Protein AF-A0A928WRV9-F1 (afdb_monomer_lite)

Sequence (238 aa):
MLGDSQAVKNTCNASVGSKGFCFYKATNGIKRHLAVDTLGFPFFTLCTPANVSDDAGLIEMLIRNIDYFRAKPVNIPKITILLDNGYHPDKLSEALESVYPNVMNKIRFELAHFITILRQELATRESAIAFTQYTDTMDFLRETVRQLYGAQVACYSGRGGEMWRDGRWTVVSKEKIKKRFKKGKIKILLCTESASEGLNLQTCGVLINYDMPWNPMRVEQRIGRIDRIGQTYSVRRQ

Secondary structure (DSSP, 8-state):
-EEEEEEE--TTS--GGGEEEETTEEEESEEEEEEE-TTS-EEEEEEEETTS-HHHHHHHHHHHTHHHHHTS-TTSPPEEEEE-TT--HHHHHHHHHHHSTTGGGTEEEEE--HHHHHHHHHHHSS-EEEEES-HHHHHHHHHHHHHHHGGGEEEEETTEEEEEETTEEEEE-HHHHHHHHHTTS-SEEEEEGGG-TT--GGG-SEEEESS--SSHHHHHHHHHHHGGGS--------

Foldseek 3Di:
DEKDKAWDAPPDDDDPVLWADDPNDTGFGKMKIFQADPLRHGPWIDIDRNRQASLRRVLVRCLVVVVVLVPDDLPDPAAEYEYEPSYDQVSSVVSNCVRPPPSCSRHHYDHPDVVVVVVVLVVPWLAEEEEDQDPVVLVVVQVVVCVPVPQLEWEFEPQAIWTHDPNDIDHDHNVVVLVCVLVSVRRYYYYHLVGCVPRQPCSGSYYHYPHADPDNVSVVVVVVSNPPVDPPDDDDDD

Radius of gyration: 19.84 Å; chains: 1; bounding box: 46×52×53 Å

pLDDT: mean 74.75, std 18.18, range [23.88, 96.44]

Structure (mmCIF, N/CA/C/O backbone):
data_AF-A0A928WRV9-F1
#
_entry.id   AF-A0A928WRV9-F1
#
loop_
_atom_site.group_PDB
_atom_site.id
_atom_site.type_symbol
_atom_site.label_atom_id
_atom_site.label_alt_id
_atom_site.label_comp_id
_atom_site.label_asym_id
_atom_site.label_entity_id
_atom_site.label_seq_id
_atom_site.pdbx_PDB_ins_code
_atom_site.Cartn_x
_atom_site.Cartn_y
_atom_site.Cartn_z
_atom_site.occupancy
_atom_site.B_iso_or_equiv
_atom_site.auth_seq_id
_atom_site.auth_comp_id
_atom_site.auth_asym_id
_atom_site.auth_atom_id
_atom_site.pdbx_PDB_model_num
ATOM 1 N N . MET A 1 1 ? 2.668 -9.735 -10.272 1.00 52.25 1 MET A N 1
ATOM 2 C CA . MET A 1 1 ? 3.803 -8.877 -9.879 1.00 52.25 1 MET A CA 1
ATOM 3 C C . MET A 1 1 ? 3.237 -7.486 -9.637 1.00 52.25 1 MET A C 1
ATOM 5 O O . MET A 1 1 ? 2.377 -7.114 -10.412 1.00 52.25 1 MET A O 1
ATOM 9 N N . LEU A 1 2 ? 3.611 -6.759 -8.588 1.00 53.94 2 LEU A N 1
ATOM 10 C CA . LEU A 1 2 ? 3.170 -5.386 -8.298 1.00 53.94 2 LEU A CA 1
ATOM 11 C C . LEU A 1 2 ? 4.399 -4.471 -8.315 1.00 53.94 2 LEU A C 1
ATOM 13 O O . LEU A 1 2 ? 5.389 -4.790 -7.665 1.00 53.94 2 LEU A O 1
ATOM 17 N N . GLY A 1 3 ? 4.366 -3.397 -9.099 1.00 54.59 3 GLY A N 1
ATOM 18 C CA . GLY A 1 3 ? 5.402 -2.368 -9.140 1.00 54.59 3 GLY A CA 1
ATOM 19 C C . GLY A 1 3 ? 5.079 -1.241 -8.162 1.00 54.59 3 GLY A C 1
ATOM 20 O O . GLY A 1 3 ? 4.043 -0.603 -8.312 1.00 54.59 3 GLY A O 1
ATOM 21 N N . ASP A 1 4 ? 5.968 -1.004 -7.200 1.00 56.91 4 ASP A N 1
ATOM 22 C CA . ASP A 1 4 ? 5.909 0.079 -6.211 1.00 56.91 4 ASP A CA 1
ATOM 23 C C . ASP A 1 4 ? 7.222 0.881 -6.276 1.00 56.91 4 ASP A C 1
ATOM 25 O O . ASP A 1 4 ? 8.319 0.311 -6.321 1.00 56.91 4 ASP A O 1
ATOM 29 N N . SER A 1 5 ? 7.131 2.209 -6.286 1.00 51.91 5 SER A N 1
ATOM 30 C CA . SER A 1 5 ? 8.279 3.114 -6.238 1.00 51.91 5 SER A CA 1
ATOM 31 C C . SER A 1 5 ? 8.213 3.940 -4.970 1.00 51.91 5 SER A C 1
ATOM 3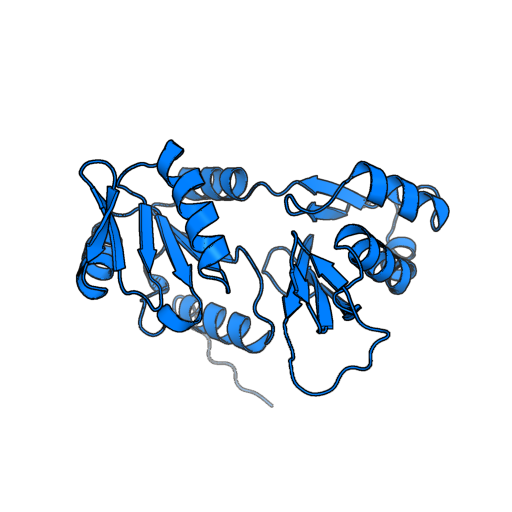3 O O . SER A 1 5 ? 7.270 4.691 -4.726 1.00 51.91 5 SER A O 1
ATOM 35 N N . GLN A 1 6 ? 9.278 3.858 -4.178 1.00 53.00 6 GLN A N 1
ATOM 36 C CA . GLN A 1 6 ? 9.376 4.547 -2.904 1.00 53.00 6 GLN A CA 1
ATOM 37 C C . GLN A 1 6 ? 10.613 5.419 -2.829 1.00 53.00 6 GLN A C 1
ATOM 39 O O . GLN A 1 6 ? 11.746 4.952 -2.955 1.00 53.00 6 GLN A O 1
ATOM 44 N N . ALA A 1 7 ? 10.409 6.702 -2.544 1.00 43.34 7 ALA A N 1
ATOM 45 C CA . ALA A 1 7 ? 11.491 7.642 -2.292 1.00 43.34 7 ALA A CA 1
ATOM 46 C C . ALA A 1 7 ? 11.803 7.740 -0.792 1.00 43.34 7 ALA A C 1
ATOM 48 O O . ALA A 1 7 ? 10.935 8.089 0.009 1.00 43.34 7 ALA A O 1
ATOM 49 N N . VAL A 1 8 ? 13.065 7.522 -0.407 1.00 38.72 8 VAL A N 1
ATOM 50 C CA . VAL A 1 8 ? 13.538 7.769 0.963 1.00 38.72 8 VAL A CA 1
ATOM 51 C C . VAL A 1 8 ? 14.445 8.999 0.977 1.00 38.72 8 VAL A C 1
ATOM 53 O O . VAL A 1 8 ? 15.426 9.099 0.235 1.00 38.72 8 VAL A O 1
ATOM 56 N N . LYS A 1 9 ? 14.128 9.953 1.859 1.00 38.47 9 LYS A N 1
ATOM 57 C CA . LYS A 1 9 ? 14.997 11.097 2.153 1.00 38.47 9 LYS A CA 1
ATOM 58 C C . LYS A 1 9 ? 16.160 10.623 3.022 1.00 38.47 9 LYS A C 1
ATOM 60 O O . LYS A 1 9 ? 15.993 10.462 4.225 1.00 38.47 9 LYS A O 1
ATOM 65 N N . ASN A 1 10 ? 17.335 10.446 2.427 1.00 38.59 10 ASN A N 1
ATOM 66 C CA . ASN A 1 10 ? 18.586 10.382 3.179 1.00 38.59 10 ASN A CA 1
ATOM 67 C C . ASN A 1 10 ? 19.226 11.769 3.125 1.00 38.59 10 ASN A C 1
ATOM 69 O O . ASN A 1 10 ? 19.849 12.136 2.132 1.00 38.59 10 ASN A O 1
ATOM 73 N N . THR A 1 11 ? 19.061 12.560 4.183 1.00 36.88 11 THR A N 1
ATOM 74 C CA . THR A 1 11 ? 19.587 13.932 4.280 1.00 36.88 11 THR A CA 1
ATOM 75 C C . THR A 1 11 ? 21.102 14.018 4.489 1.00 36.88 11 THR A C 1
ATOM 77 O O . THR A 1 11 ? 21.596 15.105 4.761 1.00 36.88 11 THR A O 1
ATOM 80 N N . CYS A 1 12 ? 21.866 12.929 4.350 1.00 39.81 12 CYS A N 1
ATOM 81 C CA . CYS A 1 12 ? 23.212 12.908 4.920 1.00 39.81 12 CYS A CA 1
ATOM 82 C C . CYS A 1 12 ? 24.401 13.022 3.955 1.00 39.81 12 CYS A C 1
ATOM 84 O O . CYS A 1 12 ? 25.443 13.356 4.481 1.00 39.81 12 CYS A O 1
ATOM 86 N N . ASN A 1 13 ? 24.345 12.762 2.631 1.00 42.06 13 ASN A N 1
ATOM 87 C CA . ASN A 1 13 ? 25.610 12.695 1.845 1.00 42.06 13 ASN A CA 1
ATOM 88 C C . ASN A 1 13 ? 25.553 12.866 0.301 1.00 42.06 13 ASN A C 1
ATOM 90 O O . ASN A 1 13 ? 26.507 12.494 -0.377 1.00 42.06 13 ASN A O 1
ATOM 94 N N . ALA A 1 14 ? 24.487 13.398 -0.309 1.00 40.06 14 ALA A N 1
ATOM 95 C CA . ALA A 1 14 ? 24.382 13.429 -1.781 1.00 40.06 14 ALA A CA 1
ATOM 96 C C . ALA A 1 14 ? 24.693 14.810 -2.402 1.00 40.06 14 ALA A C 1
ATOM 98 O O . ALA A 1 14 ? 24.209 15.839 -1.927 1.00 40.06 14 ALA A O 1
ATOM 99 N N . SER A 1 15 ? 25.505 14.820 -3.467 1.00 42.19 15 SER A N 1
ATOM 100 C CA . SER A 1 15 ? 25.965 16.012 -4.194 1.00 42.19 15 SER A CA 1
ATOM 101 C C . SER A 1 15 ? 24.852 16.682 -5.020 1.00 42.19 15 SER A C 1
ATOM 103 O O . SER A 1 15 ? 23.819 16.088 -5.320 1.00 42.19 15 SER A O 1
ATOM 105 N N . VAL A 1 16 ? 25.065 17.943 -5.420 1.00 45.88 16 VAL A N 1
ATOM 106 C CA . VAL A 1 16 ? 24.085 18.826 -6.100 1.00 45.88 16 VAL A CA 1
ATOM 107 C C . VAL A 1 16 ? 23.441 18.207 -7.360 1.00 45.88 16 VAL A C 1
ATOM 109 O O . VAL A 1 16 ? 22.340 18.609 -7.733 1.00 45.88 16 VAL A O 1
ATOM 112 N N . GLY A 1 17 ? 24.070 17.196 -7.972 1.00 46.66 17 GLY A N 1
ATOM 113 C CA . GLY A 1 17 ? 23.558 16.468 -9.140 1.00 46.66 17 GLY A CA 1
ATOM 114 C C . GLY A 1 17 ? 22.407 15.484 -8.873 1.00 46.66 17 GLY A C 1
ATOM 115 O O . GLY A 1 17 ? 21.792 15.020 -9.826 1.00 46.66 17 GLY A O 1
ATOM 116 N N . SER A 1 18 ? 22.067 15.172 -7.615 1.00 46.53 18 SER A N 1
ATOM 117 C CA . SER A 1 18 ? 20.996 14.218 -7.257 1.00 46.53 18 SER A CA 1
ATOM 118 C C . SER A 1 18 ? 19.671 14.885 -6.848 1.00 46.53 18 SER A C 1
ATOM 120 O O . SER A 1 18 ? 18.889 14.303 -6.090 1.00 46.53 18 SER A O 1
ATOM 122 N N . LYS A 1 19 ? 19.432 16.134 -7.268 1.00 41.03 19 LYS A N 1
ATOM 123 C CA . LYS A 1 19 ? 18.228 16.899 -6.902 1.00 41.03 19 LYS A CA 1
ATOM 124 C C . LYS A 1 19 ? 17.012 16.435 -7.689 1.00 41.03 19 LYS A C 1
ATOM 126 O O . LYS A 1 19 ? 17.003 16.533 -8.915 1.00 41.03 19 LYS A O 1
ATOM 131 N N . GLY A 1 20 ? 15.985 15.980 -6.971 1.00 45.66 20 GLY A N 1
ATOM 132 C CA . GLY A 1 20 ? 14.706 15.557 -7.531 1.00 45.66 20 GLY A CA 1
ATOM 133 C C . GLY A 1 20 ? 13.511 16.345 -7.064 1.00 45.66 20 GLY A C 1
ATOM 134 O O . GLY A 1 20 ? 13.458 16.765 -5.910 1.00 45.66 20 GLY A O 1
ATOM 135 N N . PHE A 1 21 ? 12.554 16.522 -7.972 1.00 39.00 21 PHE A N 1
ATOM 136 C CA . PHE A 1 21 ? 11.283 17.176 -7.706 1.00 39.00 21 PHE A CA 1
ATOM 137 C C . PHE A 1 21 ? 10.186 16.116 -7.649 1.00 39.00 21 PHE A C 1
ATOM 139 O O . PHE A 1 21 ? 9.832 15.526 -8.664 1.00 39.00 21 PHE A O 1
ATOM 146 N N . CYS A 1 22 ? 9.644 15.884 -6.456 1.00 38.28 22 CYS A N 1
ATOM 147 C CA . CYS A 1 22 ? 8.414 15.125 -6.273 1.00 38.28 22 CYS A CA 1
ATOM 148 C C . CYS A 1 22 ? 7.407 16.056 -5.587 1.00 38.28 22 CYS A C 1
ATOM 150 O O . CYS A 1 22 ? 7.700 16.570 -4.506 1.00 38.28 22 CYS A O 1
ATOM 152 N N . PHE A 1 23 ? 6.280 16.341 -6.253 1.00 35.12 23 PHE A N 1
ATOM 153 C CA . PHE A 1 23 ? 5.169 17.164 -5.746 1.00 35.12 23 PHE A CA 1
ATOM 154 C C . PHE A 1 23 ? 5.605 18.422 -4.960 1.00 35.12 23 PHE A C 1
ATOM 156 O O . PHE A 1 23 ? 5.506 18.493 -3.734 1.00 35.12 23 PHE A O 1
ATOM 163 N N . TYR A 1 24 ? 6.091 19.436 -5.684 1.00 31.53 24 TYR A N 1
ATOM 164 C CA . TYR A 1 24 ? 6.413 20.782 -5.172 1.00 31.53 24 TYR A CA 1
ATOM 165 C C . TYR A 1 24 ? 7.469 20.872 -4.052 1.00 31.53 24 TYR A C 1
ATOM 167 O O . TYR A 1 24 ? 7.658 21.944 -3.475 1.00 31.53 24 TYR A O 1
ATOM 175 N N . LYS A 1 25 ? 8.211 19.798 -3.749 1.00 32.22 25 LYS A N 1
ATOM 176 C CA . LYS A 1 25 ? 9.312 19.830 -2.773 1.00 32.22 25 LYS A CA 1
ATOM 177 C C . LYS A 1 25 ? 10.586 19.243 -3.379 1.00 32.22 25 LYS A C 1
ATOM 179 O O . LYS A 1 25 ? 10.588 18.123 -3.879 1.00 32.22 25 LYS A O 1
ATOM 184 N N . ALA A 1 26 ? 11.681 20.001 -3.311 1.00 40.06 26 ALA A N 1
ATOM 185 C CA . ALA A 1 26 ? 13.011 19.496 -3.635 1.00 40.06 26 ALA A CA 1
ATOM 186 C C . ALA A 1 26 ? 13.401 18.431 -2.599 1.00 40.06 26 ALA A C 1
ATOM 188 O O . ALA A 1 26 ? 13.469 18.713 -1.400 1.00 40.06 26 ALA A O 1
ATOM 189 N N . THR A 1 27 ? 13.629 17.198 -3.042 1.00 43.69 27 THR A N 1
ATOM 190 C CA . THR A 1 27 ? 14.032 16.092 -2.169 1.00 43.69 27 THR A CA 1
ATOM 191 C C . THR A 1 27 ? 15.390 15.552 -2.599 1.00 43.69 27 THR A C 1
ATOM 193 O O . THR A 1 27 ? 15.538 15.056 -3.714 1.00 43.69 27 THR A O 1
ATOM 196 N N . ASN A 1 28 ? 16.374 15.636 -1.700 1.00 53.41 28 ASN A N 1
ATOM 197 C CA . ASN A 1 28 ? 17.647 14.924 -1.809 1.00 53.41 28 ASN A CA 1
ATOM 198 C C . ASN A 1 28 ? 17.440 13.489 -1.295 1.00 53.41 28 ASN A C 1
ATOM 200 O O . ASN A 1 28 ? 16.903 13.312 -0.196 1.00 53.41 28 ASN A O 1
ATOM 204 N N . GLY A 1 29 ? 17.836 12.467 -2.058 1.00 66.00 29 GLY A N 1
ATOM 205 C CA . GLY A 1 29 ? 17.709 11.080 -1.602 1.00 66.00 29 GLY A CA 1
ATOM 206 C C . GLY A 1 29 ? 17.859 10.017 -2.688 1.00 66.00 29 GLY A C 1
ATOM 207 O O . GLY A 1 29 ? 18.104 10.322 -3.857 1.00 66.00 29 GLY A O 1
ATOM 208 N N . ILE A 1 30 ? 17.688 8.763 -2.268 1.00 67.81 30 ILE A N 1
ATOM 209 C CA . ILE A 1 30 ? 17.634 7.577 -3.127 1.00 67.81 30 ILE A CA 1
ATOM 210 C C . ILE A 1 30 ? 16.177 7.114 -3.162 1.00 67.81 30 ILE A C 1
ATOM 212 O O . ILE A 1 30 ? 15.492 7.069 -2.138 1.00 67.81 30 ILE A O 1
ATOM 216 N N . LYS A 1 31 ? 15.700 6.779 -4.352 1.00 74.81 31 LYS A N 1
ATOM 217 C CA . LYS A 1 31 ? 14.405 6.161 -4.599 1.00 74.81 31 LYS A CA 1
ATOM 218 C C . LYS A 1 31 ? 14.632 4.703 -4.965 1.00 74.81 31 LYS A C 1
ATOM 220 O O . LYS A 1 31 ? 15.548 4.393 -5.718 1.00 74.81 31 LYS A O 1
ATOM 225 N N . ARG A 1 32 ? 13.830 3.805 -4.409 1.00 78.38 32 ARG A N 1
ATOM 226 C CA . ARG A 1 32 ? 13.849 2.383 -4.733 1.00 78.38 32 ARG A CA 1
ATOM 227 C C . ARG A 1 32 ? 12.558 2.013 -5.420 1.00 78.38 32 ARG A C 1
ATOM 229 O O . ARG A 1 32 ? 11.482 2.203 -4.867 1.00 78.38 32 ARG A O 1
ATOM 236 N N . HIS A 1 33 ? 12.719 1.416 -6.581 1.00 81.00 33 HIS A N 1
ATOM 237 C CA . HIS A 1 33 ? 11.684 0.767 -7.355 1.00 81.00 33 HIS A CA 1
ATOM 238 C C . HIS A 1 33 ? 11.729 -0.711 -7.003 1.00 81.00 33 HIS A C 1
ATOM 240 O O . HIS A 1 33 ? 12.798 -1.328 -7.010 1.00 81.00 33 HIS A O 1
ATOM 246 N N . LEU A 1 34 ? 10.584 -1.261 -6.644 1.00 76.94 34 LEU A N 1
ATOM 247 C CA . LEU A 1 34 ? 10.392 -2.661 -6.325 1.00 76.94 34 LEU A CA 1
ATOM 248 C C . LEU A 1 34 ? 9.336 -3.224 -7.256 1.00 76.94 34 LEU A C 1
ATOM 250 O O . LEU A 1 34 ? 8.237 -2.692 -7.346 1.00 76.94 34 LEU A O 1
ATOM 254 N N . ALA A 1 35 ? 9.640 -4.346 -7.892 1.00 78.56 35 ALA A N 1
ATOM 255 C CA . ALA A 1 35 ? 8.607 -5.228 -8.401 1.00 78.56 35 ALA A CA 1
ATOM 256 C C . ALA A 1 35 ? 8.489 -6.384 -7.415 1.00 78.56 35 ALA A C 1
ATOM 258 O O . ALA A 1 35 ? 9.476 -7.078 -7.200 1.00 78.56 35 ALA A O 1
ATOM 259 N N . VAL A 1 36 ? 7.329 -6.589 -6.806 1.00 69.19 36 VAL A N 1
ATOM 260 C CA . VAL A 1 36 ? 7.073 -7.691 -5.870 1.00 69.19 36 VAL A CA 1
ATOM 261 C C . VAL A 1 36 ? 6.163 -8.738 -6.498 1.00 69.19 36 VAL A C 1
ATOM 263 O O . VAL A 1 36 ? 5.437 -8.452 -7.449 1.00 69.19 36 VAL A O 1
ATOM 266 N N . ASP A 1 37 ? 6.191 -9.972 -6.017 1.00 67.06 37 ASP A N 1
ATOM 267 C CA . ASP A 1 37 ? 5.216 -10.990 -6.405 1.00 67.06 37 ASP A CA 1
ATOM 268 C C . ASP A 1 37 ? 3.866 -10.804 -5.679 1.00 67.06 37 ASP A C 1
ATOM 270 O O . ASP A 1 37 ? 3.635 -9.817 -4.982 1.00 67.06 37 ASP A O 1
ATOM 274 N N . THR A 1 38 ? 2.929 -11.735 -5.875 1.00 57.44 38 THR A N 1
ATOM 275 C CA . THR A 1 38 ? 1.600 -11.685 -5.236 1.00 57.44 38 THR A CA 1
ATOM 276 C C . THR A 1 38 ? 1.632 -11.880 -3.720 1.00 57.44 38 THR A C 1
ATOM 278 O O . THR A 1 38 ? 0.646 -11.576 -3.058 1.00 57.44 38 THR A O 1
ATOM 281 N N . LEU A 1 39 ? 2.729 -12.400 -3.172 1.00 56.31 39 LEU A N 1
ATOM 282 C CA . LEU A 1 39 ? 2.933 -12.585 -1.736 1.00 56.31 39 LEU A CA 1
ATOM 283 C C . LEU A 1 39 ? 3.718 -11.413 -1.121 1.00 56.31 39 LEU A C 1
ATOM 285 O O . LEU A 1 39 ? 3.901 -11.360 0.093 1.00 56.31 39 LEU A O 1
ATOM 289 N N . GLY A 1 40 ? 4.147 -10.450 -1.943 1.00 58.66 40 GLY A N 1
ATOM 290 C CA . GLY A 1 40 ? 4.937 -9.302 -1.520 1.00 58.66 40 GLY A CA 1
ATOM 291 C C . GLY A 1 40 ? 6.440 -9.575 -1.469 1.00 58.66 40 GLY A C 1
ATOM 292 O O . GLY A 1 40 ? 7.180 -8.726 -0.976 1.00 58.66 40 GLY A O 1
ATOM 293 N N . PHE A 1 41 ? 6.935 -10.703 -1.982 1.00 61.16 41 PHE A N 1
ATOM 294 C CA . PHE A 1 41 ? 8.379 -10.921 -2.062 1.00 61.16 41 PHE A CA 1
ATOM 295 C C . PHE A 1 41 ? 8.983 -10.086 -3.196 1.00 61.16 41 PHE A C 1
ATOM 297 O O . PHE A 1 41 ? 8.443 -10.088 -4.306 1.00 61.16 41 PHE A O 1
ATOM 304 N N . PRO A 1 42 ? 10.108 -9.384 -2.962 1.00 68.50 42 PRO A N 1
ATOM 305 C CA . PRO A 1 42 ? 10.821 -8.678 -4.018 1.00 68.50 42 PRO A CA 1
ATOM 306 C C . PRO A 1 42 ? 11.220 -9.622 -5.154 1.00 68.50 42 PRO A C 1
ATOM 308 O O . PRO A 1 42 ? 11.928 -10.604 -4.952 1.00 68.50 42 PRO A O 1
ATOM 311 N N . PHE A 1 43 ? 10.774 -9.284 -6.356 1.00 74.38 43 PHE A N 1
ATOM 312 C CA . PHE A 1 43 ? 11.090 -9.961 -7.604 1.00 74.38 43 PHE A CA 1
ATOM 313 C C . PHE A 1 43 ? 12.180 -9.214 -8.381 1.00 74.38 43 PHE A C 1
ATOM 315 O O . PHE A 1 43 ? 13.182 -9.809 -8.763 1.00 74.38 43 PHE A O 1
ATOM 322 N N . PHE A 1 44 ? 12.024 -7.896 -8.551 1.00 82.38 44 PHE A N 1
ATOM 323 C CA . PHE A 1 44 ? 13.060 -6.999 -9.074 1.00 82.38 44 PHE A CA 1
ATOM 324 C C . PHE A 1 44 ? 13.241 -5.795 -8.156 1.00 82.38 44 PHE A C 1
ATOM 326 O O . PHE A 1 44 ? 12.326 -5.388 -7.438 1.00 82.38 44 PHE A O 1
ATOM 333 N N . THR A 1 45 ? 14.437 -5.217 -8.161 1.00 84.25 45 THR A N 1
ATOM 334 C CA . THR A 1 45 ? 14.739 -4.012 -7.389 1.00 84.25 45 THR A CA 1
ATOM 335 C C . THR A 1 45 ? 15.690 -3.120 -8.168 1.00 84.25 45 THR A C 1
ATOM 337 O O . THR A 1 45 ? 16.669 -3.600 -8.739 1.00 84.25 45 THR A O 1
ATOM 340 N N . LEU A 1 46 ? 15.431 -1.816 -8.154 1.00 83.75 46 LEU A N 1
ATOM 341 C CA . LEU A 1 46 ? 16.336 -0.803 -8.682 1.00 83.75 46 LEU A CA 1
ATOM 342 C C . LEU A 1 46 ? 16.379 0.397 -7.740 1.00 83.75 46 LEU A C 1
ATOM 344 O O . LEU A 1 46 ? 15.341 0.908 -7.336 1.00 83.75 46 LEU A O 1
ATOM 348 N N . CYS A 1 47 ? 17.577 0.885 -7.433 1.00 83.50 47 CYS A N 1
ATOM 349 C CA . CYS A 1 47 ? 17.758 2.152 -6.734 1.00 83.50 47 CYS A CA 1
ATOM 350 C C . CYS A 1 47 ? 18.165 3.237 -7.734 1.00 83.50 47 CYS A C 1
ATOM 352 O O . CYS A 1 47 ? 19.156 3.082 -8.443 1.00 83.50 47 CYS A O 1
ATOM 354 N N . THR A 1 48 ? 17.431 4.343 -7.755 1.00 82.38 48 THR A N 1
ATOM 355 C CA . THR A 1 48 ? 17.706 5.531 -8.568 1.00 82.38 48 THR A CA 1
ATOM 356 C C . THR A 1 48 ? 17.863 6.754 -7.666 1.00 82.38 48 THR A C 1
ATOM 358 O O . THR A 1 48 ? 17.443 6.738 -6.506 1.00 82.38 48 THR A O 1
ATOM 361 N N . PRO A 1 49 ? 18.422 7.868 -8.155 1.00 81.56 49 PRO A N 1
ATOM 362 C CA . PRO A 1 49 ? 18.292 9.131 -7.444 1.00 81.56 49 PRO A CA 1
ATOM 363 C C . PRO A 1 49 ? 16.811 9.546 -7.341 1.00 81.56 49 PRO A C 1
ATOM 365 O O . PRO A 1 49 ? 15.981 9.168 -8.173 1.00 81.56 49 PRO A O 1
ATOM 368 N N . ALA A 1 50 ? 16.466 10.340 -6.323 1.00 70.75 50 ALA A N 1
ATOM 369 C CA . ALA A 1 50 ? 15.084 10.762 -6.058 1.00 70.75 50 ALA A CA 1
ATOM 370 C C . ALA A 1 50 ? 14.446 11.619 -7.173 1.00 70.75 50 ALA A C 1
ATOM 372 O O . ALA A 1 50 ? 13.239 11.853 -7.143 1.00 70.75 50 ALA A O 1
ATOM 373 N N . ASN A 1 51 ? 15.239 12.096 -8.137 1.00 75.50 51 ASN A N 1
ATOM 374 C CA . ASN A 1 51 ? 14.792 12.906 -9.273 1.00 75.50 51 ASN A CA 1
ATOM 375 C C . ASN A 1 51 ? 14.232 12.117 -10.444 1.00 75.50 51 ASN A C 1
ATOM 377 O O . ASN A 1 51 ? 13.550 12.692 -11.287 1.00 75.50 51 ASN A O 1
ATOM 381 N N . VAL A 1 52 ? 14.501 10.818 -10.475 1.00 82.62 52 VAL A N 1
ATOM 382 C CA . VAL A 1 52 ? 13.943 9.921 -11.472 1.00 82.62 52 VAL A CA 1
ATOM 383 C C . VAL A 1 52 ? 12.461 9.731 -11.152 1.00 82.62 52 VAL A C 1
ATOM 385 O O . VAL A 1 52 ? 12.092 9.460 -10.003 1.00 82.62 52 VAL A O 1
ATOM 388 N N . SER A 1 53 ? 11.598 9.926 -12.151 1.00 82.69 53 SER A N 1
ATOM 389 C CA . SER A 1 53 ? 10.161 9.682 -12.006 1.00 82.69 53 SER A CA 1
ATOM 390 C C . SER A 1 53 ? 9.888 8.199 -11.752 1.00 82.69 53 SER A C 1
ATOM 392 O O . SER A 1 53 ? 10.738 7.345 -12.007 1.00 82.69 53 SER A O 1
ATOM 394 N N . ASP A 1 54 ? 8.705 7.884 -11.229 1.00 82.31 54 ASP A N 1
ATOM 395 C CA . ASP A 1 54 ? 8.335 6.490 -10.970 1.00 82.31 54 ASP A CA 1
ATOM 396 C C . ASP A 1 54 ? 8.284 5.697 -12.283 1.00 82.31 54 ASP A C 1
ATOM 398 O O . ASP A 1 54 ? 8.917 4.647 -12.375 1.00 82.31 54 ASP A O 1
ATOM 402 N N . ASP A 1 55 ? 7.682 6.265 -13.338 1.00 86.00 55 ASP A N 1
ATOM 403 C CA . ASP A 1 55 ? 7.704 5.683 -14.688 1.00 86.00 55 ASP A CA 1
ATOM 404 C C . ASP A 1 55 ? 9.130 5.390 -15.172 1.00 86.00 55 ASP A C 1
ATOM 406 O O . ASP A 1 55 ? 9.426 4.267 -15.575 1.00 86.00 55 ASP A O 1
ATOM 410 N N . ALA A 1 56 ? 10.033 6.377 -15.111 1.00 88.38 56 ALA A N 1
ATOM 411 C CA . ALA A 1 56 ? 11.392 6.228 -15.629 1.00 88.38 56 ALA A CA 1
ATOM 412 C C . ALA A 1 56 ? 12.177 5.145 -14.877 1.00 88.38 56 ALA A C 1
ATOM 414 O O . ALA A 1 56 ? 12.883 4.351 -15.497 1.00 88.38 56 ALA A O 1
ATOM 415 N N . GLY A 1 57 ? 12.024 5.072 -13.554 1.00 88.06 57 GLY A N 1
ATOM 416 C CA . GLY A 1 57 ? 12.697 4.049 -12.764 1.00 88.06 57 GLY A CA 1
ATOM 417 C C . GLY A 1 57 ? 12.114 2.649 -12.954 1.00 88.06 57 GLY A C 1
ATOM 418 O O . GLY A 1 57 ? 12.874 1.683 -13.018 1.00 88.06 57 GLY A O 1
ATOM 419 N N . LEU A 1 58 ? 10.795 2.510 -13.125 1.00 86.69 58 LEU A N 1
ATOM 420 C CA . LEU A 1 58 ? 10.187 1.221 -13.467 1.00 86.69 58 LEU A CA 1
ATOM 421 C C . LEU A 1 58 ? 10.611 0.751 -14.864 1.00 86.69 58 LEU A C 1
ATOM 423 O O . LEU A 1 58 ? 10.966 -0.418 -15.020 1.00 86.69 58 LEU A O 1
ATOM 427 N N . ILE A 1 59 ? 10.636 1.648 -15.855 1.00 90.44 59 ILE A N 1
ATOM 428 C CA . ILE A 1 59 ? 11.141 1.357 -17.206 1.00 90.44 59 ILE A CA 1
ATOM 429 C C . ILE A 1 59 ? 12.579 0.848 -17.123 1.00 90.44 59 ILE A C 1
ATOM 431 O O . ILE A 1 59 ? 12.882 -0.232 -17.627 1.00 90.44 59 ILE A O 1
ATOM 435 N N . GLU A 1 60 ? 13.456 1.580 -16.436 1.00 91.69 60 GLU A N 1
ATOM 436 C CA . GLU A 1 60 ? 14.856 1.194 -16.283 1.00 91.69 60 GLU A CA 1
ATOM 437 C C . GLU A 1 60 ? 15.003 -0.166 -15.584 1.00 91.69 60 GLU A C 1
ATOM 439 O O . GLU A 1 60 ? 15.786 -1.012 -16.023 1.00 91.69 60 GLU A O 1
ATOM 444 N N . MET A 1 61 ? 14.225 -0.417 -14.527 1.00 90.94 61 MET A N 1
ATOM 445 C CA . MET A 1 61 ? 14.243 -1.689 -13.804 1.00 90.94 61 MET A CA 1
ATOM 446 C C . MET A 1 61 ? 13.834 -2.857 -14.705 1.00 90.94 61 MET A C 1
ATOM 448 O O . MET A 1 61 ? 14.491 -3.899 -14.693 1.00 90.94 61 MET A O 1
ATOM 452 N N . LEU A 1 62 ? 12.769 -2.696 -15.493 1.00 89.00 62 LEU A N 1
ATOM 453 C CA . LEU A 1 62 ? 12.279 -3.736 -16.396 1.00 89.00 62 LEU A CA 1
ATOM 454 C C . LEU A 1 62 ? 13.236 -3.969 -17.571 1.00 89.00 62 LEU A C 1
ATOM 456 O O . LEU A 1 62 ? 13.483 -5.122 -17.917 1.00 89.00 62 LEU A O 1
ATOM 460 N N . ILE A 1 63 ? 13.842 -2.913 -18.125 1.00 90.38 63 ILE A N 1
ATOM 461 C CA . ILE A 1 63 ? 14.863 -3.020 -19.182 1.00 90.38 63 ILE A CA 1
ATOM 462 C C . ILE A 1 63 ? 16.102 -3.764 -18.675 1.00 90.38 63 ILE A C 1
ATOM 464 O O . ILE A 1 63 ? 16.588 -4.674 -19.344 1.00 90.38 63 ILE A O 1
ATOM 468 N N . ARG A 1 64 ? 16.599 -3.441 -17.474 1.00 92.00 64 ARG A N 1
ATOM 469 C CA . ARG A 1 64 ? 17.751 -4.139 -16.868 1.00 92.00 64 ARG A CA 1
ATOM 470 C C . ARG A 1 64 ? 17.497 -5.632 -16.653 1.00 92.00 64 ARG A C 1
ATOM 472 O O . ARG A 1 64 ? 18.446 -6.404 -16.602 1.00 92.00 64 ARG A O 1
ATOM 479 N N . ASN A 1 65 ? 16.232 -6.033 -16.538 1.00 88.62 65 ASN A N 1
ATOM 480 C CA . ASN A 1 65 ? 15.814 -7.421 -16.355 1.00 88.62 65 ASN A CA 1
ATOM 481 C C . ASN A 1 65 ? 15.110 -7.987 -17.601 1.00 88.62 65 ASN A C 1
ATOM 483 O O . ASN A 1 65 ? 14.379 -8.973 -17.501 1.00 88.62 65 ASN A O 1
ATOM 487 N N . ILE A 1 66 ? 15.312 -7.394 -18.785 1.00 87.94 66 ILE A N 1
ATOM 488 C CA . ILE A 1 66 ? 14.536 -7.747 -19.983 1.00 87.94 66 ILE A CA 1
ATOM 489 C C . ILE A 1 66 ? 14.730 -9.207 -20.411 1.00 87.94 66 ILE A C 1
ATOM 491 O O . ILE A 1 66 ? 13.800 -9.845 -20.912 1.00 87.94 66 ILE A O 1
ATOM 495 N N . ASP A 1 67 ? 15.913 -9.768 -20.155 1.00 86.19 67 ASP A N 1
ATOM 496 C CA . ASP A 1 67 ? 16.246 -11.148 -20.504 1.00 86.19 67 ASP A CA 1
ATOM 497 C C . ASP A 1 67 ? 15.387 -12.166 -19.745 1.00 86.19 67 ASP A C 1
ATOM 499 O O . ASP A 1 67 ? 15.054 -13.215 -20.300 1.00 86.19 67 ASP A O 1
ATOM 503 N N . TYR A 1 68 ? 14.913 -11.824 -18.538 1.00 85.38 68 TYR A N 1
ATOM 504 C CA . TYR A 1 68 ? 13.921 -12.632 -17.826 1.00 85.38 68 TYR A CA 1
ATOM 505 C C . TYR A 1 68 ? 12.654 -12.817 -18.667 1.00 85.38 68 TYR A C 1
ATOM 507 O O . TYR A 1 68 ? 12.137 -13.929 -18.774 1.00 85.38 68 TYR A O 1
ATOM 515 N N . PHE A 1 69 ? 12.158 -11.743 -19.288 1.00 83.56 69 PHE A N 1
ATOM 516 C CA . PHE A 1 69 ? 10.959 -11.794 -20.123 1.00 83.56 69 PHE A CA 1
ATOM 517 C C . PHE A 1 69 ? 11.234 -12.486 -21.459 1.00 83.56 69 PHE A C 1
ATOM 519 O O . PHE A 1 69 ? 10.399 -13.262 -21.925 1.00 83.56 69 PHE A O 1
ATOM 526 N N . ARG A 1 70 ? 12.411 -12.271 -22.060 1.00 84.31 70 ARG A N 1
ATOM 527 C CA . ARG A 1 70 ? 12.812 -12.943 -23.309 1.00 84.31 70 ARG A CA 1
ATOM 528 C C . ARG A 1 70 ? 12.891 -14.459 -23.152 1.00 84.31 70 ARG A C 1
ATOM 530 O O . ARG A 1 70 ? 12.410 -15.177 -24.023 1.00 84.31 70 ARG A O 1
ATOM 537 N N . ALA A 1 71 ? 13.427 -14.938 -22.030 1.00 84.31 71 ALA A N 1
ATOM 538 C CA . ALA A 1 71 ? 13.588 -16.363 -21.749 1.00 84.31 71 ALA A CA 1
ATOM 539 C C . ALA A 1 71 ? 12.259 -17.109 -21.513 1.00 84.31 71 ALA A C 1
ATOM 541 O O . ALA A 1 71 ? 12.234 -18.340 -21.506 1.00 84.31 71 ALA A O 1
ATOM 542 N N . LYS A 1 72 ? 11.138 -16.402 -21.307 1.00 76.50 72 LYS A N 1
ATOM 543 C CA . LYS A 1 72 ? 9.838 -17.049 -21.091 1.00 76.50 72 LYS A CA 1
ATOM 544 C C . LYS A 1 72 ? 9.270 -17.617 -22.398 1.00 76.50 72 LYS A C 1
ATOM 546 O O . LYS A 1 72 ? 9.283 -16.912 -23.409 1.00 76.50 72 LYS A O 1
ATOM 551 N N . PRO A 1 73 ? 8.674 -18.824 -22.393 1.00 75.75 73 PRO A N 1
ATOM 552 C CA . PRO A 1 73 ? 7.937 -19.348 -23.544 1.00 75.75 73 PRO A CA 1
ATOM 553 C C . PRO A 1 73 ? 6.789 -18.415 -23.956 1.00 75.75 73 PRO A C 1
ATOM 555 O O . PRO A 1 73 ? 6.293 -17.637 -23.148 1.00 75.75 73 PRO A O 1
ATOM 558 N N . VAL A 1 74 ? 6.353 -18.468 -25.215 1.00 65.38 74 VAL A N 1
ATOM 559 C CA . VAL A 1 74 ? 5.247 -17.618 -25.709 1.00 65.38 74 VAL A CA 1
ATOM 560 C C . VAL A 1 74 ? 3.870 -18.144 -25.262 1.00 65.38 74 VAL A C 1
ATOM 562 O O . VAL A 1 74 ? 2.944 -17.361 -25.106 1.00 65.38 74 VAL A O 1
ATOM 565 N N . ASN A 1 75 ? 3.754 -19.442 -24.956 1.00 68.88 75 ASN A N 1
ATOM 566 C CA . ASN A 1 75 ? 2.488 -20.112 -24.616 1.00 68.88 75 ASN A CA 1
ATOM 567 C C . ASN A 1 75 ? 2.140 -20.120 -23.113 1.00 68.88 75 ASN A C 1
ATOM 569 O O . ASN A 1 75 ? 1.414 -21.001 -22.657 1.00 68.88 75 ASN A O 1
ATOM 573 N N . ILE A 1 76 ? 2.657 -19.177 -22.324 1.00 68.56 76 ILE A N 1
ATOM 574 C CA . ILE A 1 76 ? 2.242 -19.010 -20.922 1.00 68.56 76 ILE A CA 1
ATOM 575 C C . ILE A 1 76 ? 1.308 -17.803 -20.775 1.00 68.56 76 ILE A C 1
ATOM 577 O O . ILE A 1 76 ? 1.405 -16.860 -21.564 1.00 68.56 76 ILE A O 1
ATOM 581 N N . PRO A 1 77 ? 0.425 -17.788 -19.759 1.00 69.56 77 PRO A N 1
ATOM 582 C CA . PRO A 1 77 ? -0.344 -16.599 -19.419 1.00 69.56 77 PRO A CA 1
ATOM 583 C C . PRO A 1 77 ? 0.562 -15.376 -19.244 1.00 69.56 77 PRO A C 1
ATOM 585 O O . PRO A 1 77 ? 1.643 -15.477 -18.656 1.00 69.56 77 PRO A O 1
ATOM 588 N N . LYS A 1 78 ? 0.109 -14.219 -19.745 1.00 74.44 78 LYS A N 1
ATOM 589 C CA . LYS A 1 78 ? 0.838 -12.953 -19.599 1.00 74.44 78 LYS A CA 1
ATOM 590 C C . LYS A 1 78 ? 1.128 -12.677 -18.126 1.00 74.44 78 LYS A C 1
ATOM 592 O O . LYS A 1 78 ? 0.261 -12.852 -17.269 1.00 74.44 78 LYS A O 1
ATOM 597 N N . ILE A 1 79 ? 2.323 -12.179 -17.841 1.00 74.94 79 ILE A N 1
ATOM 598 C CA . ILE A 1 79 ? 2.681 -11.704 -16.508 1.00 74.94 79 ILE A CA 1
ATOM 599 C C . ILE A 1 79 ? 1.963 -10.375 -16.281 1.00 74.94 79 ILE A C 1
ATOM 601 O O . ILE A 1 79 ? 2.274 -9.372 -16.923 1.00 74.94 79 ILE A O 1
ATOM 605 N N . THR A 1 80 ? 1.002 -10.363 -15.361 1.00 73.88 80 THR A N 1
ATOM 606 C CA . THR A 1 80 ? 0.371 -9.123 -14.905 1.00 73.88 80 THR A CA 1
ATOM 607 C C . THR A 1 80 ? 1.321 -8.372 -13.982 1.00 73.88 80 THR A C 1
ATOM 609 O O . THR A 1 80 ? 1.707 -8.882 -12.918 1.00 73.88 80 THR A O 1
ATOM 612 N N . ILE A 1 81 ? 1.674 -7.159 -14.392 1.00 77.50 81 ILE A N 1
ATOM 613 C CA . ILE A 1 81 ? 2.346 -6.162 -13.570 1.00 77.50 81 ILE A CA 1
ATOM 614 C C . ILE A 1 81 ? 1.272 -5.180 -13.110 1.00 77.50 81 ILE A C 1
ATOM 616 O O . ILE A 1 81 ? 0.748 -4.382 -13.883 1.00 77.50 81 ILE A O 1
ATOM 620 N N . LEU A 1 82 ? 0.913 -5.298 -11.842 1.00 72.19 82 LEU A N 1
ATOM 621 C CA . LEU A 1 82 ? 0.039 -4.382 -11.148 1.00 72.19 82 LEU A CA 1
ATOM 622 C C . LEU A 1 82 ? 0.798 -3.078 -10.893 1.00 72.19 82 LEU A C 1
ATOM 624 O O . LEU A 1 82 ? 1.959 -3.114 -10.489 1.00 72.19 82 LEU A O 1
ATOM 628 N N . LEU A 1 83 ? 0.158 -1.947 -11.142 1.00 74.44 83 LEU A N 1
ATOM 629 C CA . LEU A 1 83 ? 0.748 -0.620 -11.040 1.00 74.44 83 LEU A CA 1
ATOM 630 C C . LEU A 1 83 ? -0.059 0.248 -10.082 1.00 74.44 83 LEU A C 1
ATOM 632 O O . LEU A 1 83 ? -1.287 0.266 -10.152 1.00 74.44 83 LEU A O 1
ATOM 636 N N . ASP A 1 84 ? 0.621 1.015 -9.243 1.00 70.88 84 ASP A N 1
ATOM 637 C CA . ASP A 1 84 ? -0.028 2.058 -8.452 1.00 70.88 84 ASP A CA 1
ATOM 638 C C . ASP A 1 84 ? -0.414 3.280 -9.305 1.00 70.88 84 ASP A C 1
ATOM 640 O O . ASP A 1 84 ? 0.051 3.461 -10.430 1.00 70.88 84 ASP A O 1
ATOM 644 N N . ASN A 1 85 ? -1.243 4.170 -8.747 1.00 66.88 85 ASN A N 1
ATOM 645 C CA . ASN A 1 85 ? -1.771 5.356 -9.446 1.00 66.88 85 ASN A CA 1
ATOM 646 C C . ASN A 1 85 ? -0.694 6.332 -9.972 1.00 66.88 85 ASN A C 1
ATOM 648 O O . ASN A 1 85 ? -1.018 7.213 -10.762 1.00 66.88 85 ASN A O 1
ATOM 652 N N . GLY A 1 86 ? 0.555 6.229 -9.506 1.00 68.75 86 GLY A N 1
ATOM 653 C CA . GLY A 1 86 ? 1.665 7.077 -9.959 1.00 68.75 86 GLY A CA 1
ATOM 654 C C . GLY A 1 86 ? 2.258 6.675 -11.314 1.00 68.75 86 GLY A C 1
ATOM 655 O O . GLY A 1 86 ? 3.047 7.434 -11.875 1.00 68.75 86 GLY A O 1
ATOM 656 N N . TYR A 1 87 ? 1.884 5.505 -11.833 1.00 79.25 87 TYR A N 1
ATOM 657 C CA . TYR A 1 87 ? 2.416 4.949 -13.070 1.00 79.25 87 TYR A CA 1
ATOM 658 C C . TYR A 1 87 ? 1.458 5.123 -14.244 1.00 79.25 87 TYR A C 1
ATOM 660 O O . TYR A 1 87 ? 0.238 5.057 -14.090 1.00 79.25 87 TYR A O 1
ATOM 668 N N . HIS A 1 88 ? 2.019 5.268 -15.442 1.00 84.69 88 HIS A N 1
ATOM 669 C CA . HIS A 1 88 ? 1.255 5.467 -16.671 1.00 84.69 88 HIS A CA 1
ATOM 670 C C . HIS A 1 88 ? 1.441 4.268 -17.617 1.00 84.69 88 HIS A C 1
ATOM 672 O O . HIS A 1 88 ? 2.443 4.224 -18.337 1.00 84.69 88 HIS A O 1
ATOM 678 N N . PRO A 1 89 ? 0.491 3.307 -17.657 1.00 84.88 89 PRO A N 1
ATOM 679 C CA . PRO A 1 89 ? 0.604 2.084 -18.456 1.00 84.88 89 PRO A CA 1
ATOM 680 C C . PRO A 1 89 ? 0.989 2.320 -19.919 1.00 84.88 89 PRO A C 1
ATOM 682 O O . PRO A 1 89 ? 1.827 1.593 -20.449 1.00 84.88 89 PRO A O 1
ATOM 685 N N . ASP A 1 90 ? 0.427 3.353 -20.549 1.00 87.44 90 ASP A N 1
ATOM 686 C CA . ASP A 1 90 ? 0.685 3.667 -21.958 1.00 87.44 90 ASP A CA 1
ATOM 687 C C . ASP A 1 90 ? 2.150 4.065 -22.184 1.00 87.44 90 ASP A C 1
ATOM 689 O O . ASP A 1 90 ? 2.821 3.496 -23.043 1.00 87.44 90 ASP A O 1
ATOM 693 N N . LYS A 1 91 ? 2.687 4.955 -21.334 1.00 89.38 91 LYS A N 1
ATOM 694 C CA . LYS A 1 91 ? 4.097 5.383 -21.394 1.00 89.38 91 LYS A CA 1
ATOM 695 C C . LYS A 1 91 ? 5.058 4.224 -21.145 1.00 89.38 91 LYS A C 1
ATOM 697 O O . LYS A 1 91 ? 6.095 4.127 -21.795 1.00 89.38 91 LYS A O 1
ATOM 702 N N . LEU A 1 92 ? 4.727 3.356 -20.188 1.00 88.56 92 LEU A N 1
ATOM 703 C CA . LEU A 1 92 ? 5.530 2.173 -19.874 1.00 88.56 92 LEU A CA 1
ATOM 704 C C . LEU A 1 92 ? 5.550 1.194 -21.051 1.00 88.56 92 LEU A C 1
ATOM 706 O O . LEU A 1 92 ? 6.606 0.660 -21.387 1.00 88.56 92 LEU A O 1
ATOM 710 N N . SER A 1 93 ? 4.391 0.972 -21.673 1.00 89.69 93 SER A N 1
ATOM 711 C CA . SER A 1 93 ? 4.245 0.060 -22.809 1.00 89.69 93 SER A CA 1
ATOM 712 C C . SER A 1 93 ? 5.050 0.554 -24.009 1.00 89.69 93 SER A C 1
ATOM 714 O O . SER A 1 93 ? 5.878 -0.193 -24.522 1.00 89.69 93 SER A O 1
ATOM 716 N N . GLU A 1 94 ? 4.896 1.829 -24.381 1.00 92.31 94 GLU A N 1
ATOM 717 C CA . GLU A 1 94 ? 5.638 2.458 -25.482 1.00 92.31 94 GLU A CA 1
ATOM 718 C C . GLU A 1 94 ? 7.159 2.367 -25.270 1.00 92.31 94 GLU A C 1
ATOM 720 O O . GLU A 1 94 ? 7.903 1.925 -26.150 1.00 92.31 94 GLU A O 1
ATOM 725 N N . ALA A 1 95 ? 7.630 2.711 -24.067 1.00 91.75 95 ALA A N 1
ATOM 726 C CA . ALA A 1 95 ? 9.051 2.666 -23.743 1.00 91.75 95 ALA A CA 1
ATOM 727 C C . ALA A 1 95 ? 9.622 1.240 -23.806 1.00 91.75 95 ALA A C 1
ATOM 729 O O . ALA A 1 95 ? 10.709 1.035 -24.348 1.00 91.75 95 ALA A O 1
ATOM 730 N N . LEU A 1 96 ? 8.908 0.241 -23.281 1.00 90.25 96 LEU A N 1
ATOM 731 C CA . LEU A 1 96 ? 9.386 -1.143 -23.292 1.00 90.25 96 LEU A CA 1
ATOM 732 C C . LEU A 1 96 ? 9.335 -1.769 -24.686 1.00 90.25 96 LEU A C 1
ATOM 734 O O . LEU A 1 96 ? 10.248 -2.518 -25.036 1.00 90.25 96 LEU A O 1
ATOM 738 N N . GLU A 1 97 ? 8.323 -1.451 -25.493 1.00 91.75 97 GLU A N 1
ATOM 739 C CA . GLU A 1 97 ? 8.225 -1.936 -26.874 1.00 91.75 97 GLU A CA 1
ATOM 740 C C . GLU A 1 97 ? 9.364 -1.422 -27.755 1.00 91.75 97 GLU A C 1
ATOM 742 O O . GLU A 1 97 ? 9.847 -2.168 -28.609 1.00 91.75 97 GLU A O 1
ATOM 747 N N . SER A 1 98 ? 9.864 -0.208 -27.499 1.00 91.56 98 SER A N 1
ATOM 748 C CA . SER A 1 98 ? 11.030 0.334 -28.210 1.00 91.56 98 SER A CA 1
ATOM 749 C C . SER A 1 98 ? 12.316 -0.482 -27.993 1.00 91.56 98 SER A C 1
ATOM 751 O O . SER A 1 98 ? 13.185 -0.518 -28.862 1.00 91.56 98 SER A O 1
ATOM 753 N N . VAL A 1 99 ? 12.432 -1.176 -26.853 1.00 89.75 99 VAL A N 1
ATOM 754 C CA . VAL A 1 99 ? 13.613 -1.974 -26.472 1.00 89.75 99 VAL A CA 1
ATOM 755 C C . VAL A 1 99 ? 13.415 -3.460 -26.764 1.00 89.75 99 VAL A C 1
ATOM 757 O O . VAL A 1 99 ? 14.345 -4.162 -27.172 1.00 89.75 99 VAL A O 1
ATOM 760 N N . TYR A 1 100 ? 12.206 -3.966 -26.535 1.00 87.75 100 TYR A N 1
ATOM 761 C CA . TYR A 1 100 ? 11.825 -5.338 -26.822 1.00 87.75 100 TYR A CA 1
ATOM 762 C C . TYR A 1 100 ? 10.488 -5.358 -27.575 1.00 87.75 100 TYR A C 1
ATOM 764 O O . TYR A 1 100 ? 9.421 -5.397 -26.953 1.00 87.75 100 TYR A O 1
ATOM 772 N N . PRO A 1 101 ? 10.533 -5.386 -28.921 1.00 90.31 101 PRO A N 1
ATOM 773 C CA . PRO A 1 101 ? 9.329 -5.460 -29.733 1.00 90.31 101 PRO A CA 1
ATOM 774 C C . PRO A 1 101 ? 8.470 -6.661 -29.335 1.00 90.31 101 PRO A C 1
ATOM 776 O O . PRO A 1 101 ? 8.975 -7.778 -29.194 1.00 90.31 101 PRO A O 1
ATOM 779 N N . ASN A 1 102 ? 7.164 -6.439 -29.186 1.00 85.31 102 ASN A N 1
ATOM 780 C CA . ASN A 1 102 ? 6.183 -7.437 -28.743 1.00 85.31 102 ASN A CA 1
ATOM 781 C C . ASN A 1 102 ? 6.306 -7.892 -27.276 1.00 85.31 102 ASN A C 1
ATOM 783 O O . ASN A 1 102 ? 5.717 -8.912 -26.905 1.00 85.31 102 ASN A O 1
ATOM 787 N N . VAL A 1 103 ? 7.013 -7.159 -26.408 1.00 85.06 103 VAL A N 1
ATOM 788 C CA . VAL A 1 103 ? 7.046 -7.449 -24.960 1.00 85.06 103 VAL A CA 1
ATOM 789 C C . VAL A 1 103 ? 5.641 -7.520 -24.347 1.00 85.06 103 VAL A C 1
ATOM 791 O O . VAL A 1 103 ? 5.388 -8.372 -23.493 1.00 85.06 103 VAL A O 1
ATOM 794 N N . MET A 1 104 ? 4.687 -6.733 -24.857 1.00 86.38 104 MET A N 1
ATOM 795 C CA . MET A 1 104 ? 3.283 -6.722 -24.420 1.00 86.38 104 MET A CA 1
ATOM 796 C C . MET A 1 104 ? 2.513 -8.014 -24.745 1.00 86.38 104 MET A C 1
ATOM 798 O O . MET A 1 104 ? 1.415 -8.243 -24.231 1.00 86.38 104 MET A O 1
ATOM 802 N N . ASN A 1 105 ? 3.082 -8.927 -25.539 1.00 85.19 105 ASN A N 1
ATOM 803 C CA . ASN A 1 105 ? 2.555 -10.289 -25.675 1.00 85.19 105 ASN A CA 1
ATOM 804 C C . ASN A 1 105 ? 2.893 -11.167 -24.466 1.00 85.19 105 ASN A C 1
ATOM 806 O O . ASN A 1 105 ? 2.216 -12.165 -24.240 1.00 85.19 105 ASN A O 1
ATOM 810 N N . LYS A 1 106 ? 3.902 -10.787 -23.675 1.00 80.31 106 LYS A N 1
ATOM 811 C CA . LYS A 1 106 ? 4.357 -11.511 -22.481 1.00 80.31 106 LYS A CA 1
ATOM 812 C C . LYS A 1 106 ? 3.952 -10.842 -21.176 1.00 80.31 106 LYS A C 1
ATOM 814 O O . LYS A 1 106 ? 3.791 -11.541 -20.178 1.00 80.31 106 LYS A O 1
ATOM 819 N N . ILE A 1 107 ? 3.790 -9.523 -21.170 1.00 82.06 107 ILE A N 1
ATOM 820 C CA . ILE A 1 107 ? 3.392 -8.755 -19.986 1.00 82.06 107 ILE A CA 1
ATOM 821 C C . ILE A 1 107 ? 2.097 -7.991 -20.237 1.00 82.06 107 ILE A C 1
ATOM 823 O O . ILE A 1 107 ? 1.734 -7.706 -21.375 1.00 82.06 107 ILE A O 1
ATOM 827 N N . ARG A 1 108 ? 1.392 -7.652 -19.163 1.00 82.25 108 ARG A N 1
ATOM 828 C CA . ARG A 1 108 ? 0.285 -6.696 -19.197 1.00 82.25 108 ARG A CA 1
ATOM 829 C C . ARG A 1 108 ? 0.338 -5.815 -17.959 1.00 82.25 108 ARG A C 1
ATOM 831 O O . ARG A 1 108 ? 0.631 -6.316 -16.874 1.00 82.25 108 ARG A O 1
ATOM 838 N N . PHE A 1 109 ? 0.047 -4.535 -18.131 1.00 80.12 109 PHE A N 1
ATOM 839 C CA . PHE A 1 109 ? -0.067 -3.594 -17.028 1.00 80.12 109 PHE A CA 1
ATOM 840 C C . PHE A 1 109 ? -1.524 -3.465 -16.607 1.00 80.12 109 PHE A C 1
ATOM 842 O O . PHE A 1 109 ? -2.405 -3.301 -17.447 1.00 80.12 109 PHE A O 1
A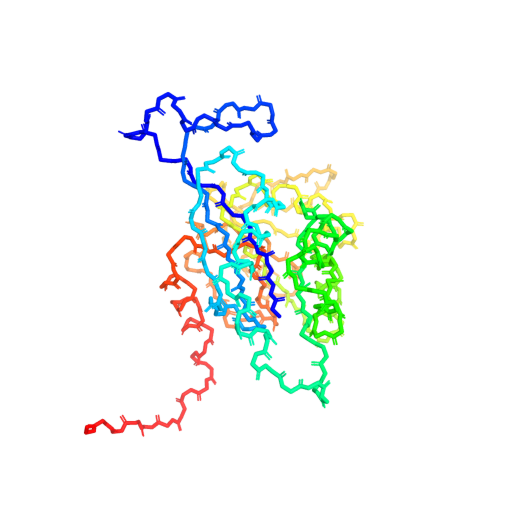TOM 849 N N . GLU A 1 110 ? -1.776 -3.530 -15.309 1.00 71.62 110 GLU A N 1
ATOM 850 C CA . GLU A 1 110 ? -3.092 -3.270 -14.735 1.00 71.62 110 GLU A CA 1
ATOM 851 C C . GLU A 1 110 ? -2.913 -2.296 -13.577 1.00 71.62 110 GLU A C 1
ATOM 853 O O . GLU A 1 110 ? -2.061 -2.507 -12.720 1.00 71.62 110 GLU A O 1
ATOM 858 N N . LEU A 1 111 ? -3.702 -1.226 -13.527 1.00 65.31 111 LEU A N 1
ATOM 859 C CA . LEU A 1 111 ? -3.685 -0.352 -12.359 1.00 65.31 111 LEU A CA 1
ATOM 860 C C . LEU A 1 111 ? -4.307 -1.106 -11.176 1.00 65.31 111 LEU A C 1
ATOM 862 O O . LEU A 1 111 ? -5.504 -1.408 -11.171 1.00 65.31 111 LEU A O 1
ATOM 866 N N . ALA A 1 112 ? -3.500 -1.413 -10.163 1.00 63.88 112 ALA A N 1
ATOM 867 C CA . ALA A 1 112 ? -3.978 -1.943 -8.900 1.00 63.88 112 ALA A CA 1
ATOM 868 C C . ALA A 1 112 ? -4.554 -0.798 -8.079 1.00 63.88 112 ALA A C 1
ATOM 870 O O . ALA A 1 112 ? -3.888 -0.144 -7.282 1.00 63.88 112 ALA A O 1
ATOM 871 N N . HIS A 1 113 ? -5.848 -0.561 -8.255 1.00 71.62 113 HIS A N 1
ATOM 872 C CA . HIS A 1 113 ? -6.534 0.365 -7.382 1.00 71.62 113 HIS A CA 1
ATOM 873 C C . HIS A 1 113 ? -6.707 -0.311 -6.016 1.00 71.62 113 HIS A C 1
ATOM 875 O O . HIS A 1 113 ? -7.445 -1.290 -5.893 1.00 71.62 113 HIS A O 1
ATOM 881 N N . PHE A 1 114 ? -6.048 0.210 -4.979 1.00 76.94 114 PHE A N 1
ATOM 882 C CA . PHE A 1 114 ? -6.160 -0.295 -3.604 1.00 76.94 114 PHE A CA 1
ATOM 883 C C . PHE A 1 114 ? -7.616 -0.544 -3.176 1.00 76.94 114 PHE A C 1
ATOM 885 O O . PHE A 1 114 ? -7.912 -1.555 -2.548 1.00 76.94 114 PHE A O 1
ATOM 892 N N . ILE A 1 115 ? -8.550 0.327 -3.578 1.00 80.62 115 ILE A N 1
ATOM 893 C CA . ILE A 1 115 ? -9.987 0.145 -3.318 1.00 80.62 115 ILE A CA 1
ATOM 894 C C . ILE A 1 115 ? -10.546 -1.119 -3.976 1.00 80.62 115 ILE A C 1
ATOM 896 O O . ILE A 1 115 ? -11.371 -1.791 -3.364 1.00 80.62 115 ILE A O 1
ATOM 900 N N . THR A 1 116 ? -10.127 -1.457 -5.195 1.00 80.31 116 THR A N 1
ATOM 901 C CA . THR A 1 116 ? -10.575 -2.672 -5.887 1.00 80.31 116 THR A CA 1
ATOM 902 C C . THR A 1 116 ? -10.137 -3.913 -5.122 1.00 80.31 116 THR A C 1
ATOM 904 O O . THR A 1 116 ? -10.983 -4.743 -4.796 1.00 80.31 116 THR A O 1
ATOM 907 N N . ILE A 1 117 ? -8.855 -3.988 -4.750 1.00 79.44 117 ILE A N 1
ATOM 908 C CA . ILE A 1 117 ? -8.310 -5.096 -3.949 1.00 79.44 117 ILE A CA 1
ATOM 909 C C . ILE A 1 117 ? -9.032 -5.167 -2.600 1.00 79.44 117 ILE A C 1
ATOM 911 O O . ILE A 1 117 ? -9.550 -6.210 -2.214 1.00 79.44 117 ILE A O 1
ATOM 915 N N . LEU A 1 118 ? -9.157 -4.032 -1.910 1.00 84.12 118 LEU A N 1
ATOM 916 C CA . LEU A 1 118 ? -9.838 -3.946 -0.622 1.00 84.12 118 LEU A CA 1
ATOM 917 C C . LEU A 1 118 ? -11.296 -4.424 -0.705 1.00 84.12 118 LEU A C 1
ATOM 919 O O . LEU A 1 118 ? -11.756 -5.136 0.183 1.00 84.12 118 LEU A O 1
ATOM 923 N N . ARG A 1 119 ? -12.029 -4.055 -1.763 1.00 85.88 119 ARG A N 1
ATOM 924 C CA . ARG A 1 119 ? -13.414 -4.500 -1.992 1.00 85.88 119 ARG A CA 1
ATOM 925 C C . ARG A 1 119 ? -13.500 -5.997 -2.267 1.00 85.88 119 ARG A C 1
ATOM 927 O O . ARG A 1 119 ? -14.407 -6.634 -1.743 1.00 85.88 119 ARG A O 1
ATOM 934 N N . GLN A 1 120 ? -12.593 -6.543 -3.073 1.00 82.19 120 GLN A N 1
ATOM 935 C CA . GLN A 1 120 ? -12.549 -7.976 -3.377 1.00 82.19 120 GLN A CA 1
ATOM 936 C C . GLN A 1 120 ? -12.275 -8.800 -2.117 1.00 82.19 120 GLN A C 1
ATOM 938 O O . GLN A 1 120 ? -13.003 -9.749 -1.828 1.00 82.19 120 GLN A O 1
ATOM 943 N N . GLU A 1 121 ? -11.293 -8.395 -1.315 1.00 84.00 121 GLU A N 1
ATOM 944 C CA . GLU A 1 121 ? -10.966 -9.099 -0.076 1.00 84.00 121 GLU A CA 1
ATOM 945 C C . GLU A 1 121 ? -12.096 -8.993 0.957 1.00 84.00 121 GLU A C 1
ATOM 947 O O . GLU A 1 121 ? -12.487 -9.992 1.556 1.00 84.00 121 GLU A O 1
ATOM 952 N N . LEU A 1 122 ? -12.701 -7.813 1.129 1.00 85.94 122 LEU A N 1
ATOM 953 C CA . LEU A 1 122 ? -13.824 -7.629 2.059 1.00 85.94 122 LEU A CA 1
ATOM 954 C C . LEU A 1 122 ? -15.140 -8.267 1.591 1.00 85.94 122 LEU A C 1
ATOM 956 O O . LEU A 1 122 ? -16.088 -8.328 2.375 1.00 85.94 122 LEU A O 1
ATOM 960 N N . ALA A 1 123 ? -15.223 -8.742 0.345 1.00 87.00 123 ALA A N 1
ATOM 961 C CA . ALA A 1 123 ? -16.353 -9.547 -0.114 1.00 87.00 123 ALA A CA 1
ATOM 962 C C . ALA A 1 123 ? -16.322 -10.968 0.472 1.00 87.00 123 ALA A C 1
ATOM 964 O O . ALA A 1 123 ? -17.373 -11.584 0.629 1.00 87.00 123 ALA A O 1
ATOM 965 N N . THR A 1 124 ? -15.135 -11.481 0.807 1.00 82.31 124 THR A N 1
ATOM 966 C CA . THR A 1 124 ? -14.941 -12.853 1.313 1.00 82.31 124 THR A CA 1
ATOM 967 C C . THR A 1 124 ? -14.449 -12.902 2.758 1.00 82.31 124 THR A C 1
ATOM 969 O O . THR A 1 124 ? -14.564 -13.937 3.411 1.00 82.31 124 THR A O 1
ATOM 972 N N . ARG A 1 125 ? -13.921 -11.791 3.283 1.00 83.81 125 ARG A N 1
ATOM 973 C CA . ARG A 1 125 ? -13.299 -11.711 4.607 1.00 83.81 125 ARG A CA 1
ATOM 974 C C . ARG A 1 125 ? -13.948 -10.634 5.468 1.00 83.81 125 ARG A C 1
ATOM 976 O O . ARG A 1 125 ? -14.397 -9.598 4.987 1.00 83.81 125 ARG A O 1
ATOM 983 N N . GLU A 1 126 ? -13.953 -10.854 6.780 1.00 86.12 126 GLU A N 1
ATOM 984 C CA . GLU A 1 126 ? -14.678 -9.987 7.721 1.00 86.12 126 GLU A CA 1
ATOM 985 C C . GLU A 1 126 ? -13.986 -8.644 8.003 1.00 86.12 126 GLU A C 1
ATOM 987 O O . GLU A 1 126 ? -14.640 -7.671 8.393 1.00 86.12 126 GLU A O 1
ATOM 992 N N . SER A 1 127 ? -12.661 -8.581 7.837 1.00 89.06 127 SER A N 1
ATOM 993 C CA . SER A 1 127 ? -11.864 -7.393 8.139 1.00 89.06 127 SER A CA 1
ATOM 994 C C . SER A 1 127 ? -10.559 -7.337 7.348 1.00 89.06 127 SER A C 1
ATOM 996 O O . SER A 1 127 ? -10.008 -8.367 6.957 1.00 89.06 127 SER A O 1
ATOM 998 N N . ALA A 1 128 ? -10.044 -6.124 7.163 1.00 88.69 128 ALA A N 1
ATOM 999 C CA . ALA A 1 128 ? -8.778 -5.847 6.504 1.00 88.69 128 ALA A CA 1
ATOM 1000 C C . ALA A 1 128 ? -7.914 -4.909 7.355 1.00 88.69 128 ALA A C 1
ATOM 1002 O O . ALA A 1 128 ? -8.406 -3.924 7.918 1.00 88.69 128 ALA A O 1
ATOM 1003 N N . ILE A 1 129 ? -6.613 -5.185 7.414 1.00 88.50 129 ILE A N 1
ATOM 1004 C CA . ILE A 1 129 ? -5.608 -4.232 7.890 1.00 88.50 129 ILE A CA 1
ATOM 1005 C C . ILE A 1 129 ? -4.764 -3.816 6.693 1.00 88.50 129 ILE A C 1
ATOM 1007 O O . ILE A 1 129 ? -4.207 -4.675 6.019 1.00 88.50 129 ILE A O 1
ATOM 1011 N N . ALA A 1 130 ? -4.647 -2.514 6.447 1.00 87.38 130 ALA A N 1
ATOM 1012 C CA . ALA A 1 130 ? -3.787 -1.973 5.404 1.00 87.38 130 ALA A CA 1
ATOM 1013 C C . ALA A 1 130 ? -2.638 -1.165 6.014 1.00 87.38 130 ALA A C 1
ATOM 1015 O O . ALA A 1 130 ? -2.853 -0.286 6.850 1.00 87.38 130 ALA A O 1
ATOM 1016 N N . PHE A 1 131 ? -1.417 -1.488 5.602 1.00 83.12 131 PHE A N 1
ATOM 1017 C CA . PHE A 1 131 ? -0.182 -0.889 6.088 1.00 83.12 131 PHE A CA 1
ATOM 1018 C C . PHE A 1 131 ? 0.384 0.112 5.103 1.00 83.12 131 PHE A C 1
ATOM 1020 O O . PHE A 1 131 ? 0.448 -0.173 3.913 1.00 83.12 131 PHE A O 1
ATOM 1027 N N . THR A 1 132 ? 0.870 1.231 5.628 1.00 82.31 132 THR A N 1
ATOM 1028 C CA . THR A 1 132 ? 1.692 2.181 4.883 1.00 82.31 132 THR A CA 1
ATOM 1029 C C . THR A 1 132 ? 2.875 2.667 5.717 1.00 82.31 132 THR A C 1
ATOM 1031 O O . THR A 1 132 ? 2.812 2.696 6.951 1.00 82.31 132 THR A O 1
ATOM 1034 N N . GLN A 1 133 ? 3.981 3.055 5.083 1.00 78.00 133 GLN A N 1
ATOM 1035 C CA . GLN A 1 133 ? 5.102 3.665 5.802 1.00 78.00 133 GLN A CA 1
ATOM 1036 C C . GLN A 1 133 ? 4.815 5.102 6.233 1.00 78.00 133 GLN A C 1
ATOM 1038 O O . GLN A 1 133 ? 5.351 5.548 7.251 1.00 78.00 133 GLN A O 1
ATOM 1043 N N . TYR A 1 134 ? 3.975 5.821 5.489 1.00 80.31 134 TYR A N 1
ATOM 1044 C CA . TYR A 1 134 ? 3.815 7.262 5.645 1.00 80.31 134 TYR A CA 1
ATOM 1045 C C . TYR A 1 134 ? 2.437 7.627 6.191 1.00 80.31 134 TYR A C 1
ATOM 1047 O O . TYR A 1 134 ? 1.398 7.197 5.691 1.00 80.31 134 TYR A O 1
ATOM 1055 N N . THR A 1 135 ? 2.424 8.491 7.205 1.00 84.38 135 THR A N 1
ATOM 1056 C CA . THR A 1 135 ? 1.181 9.026 7.772 1.00 84.38 135 THR A CA 1
ATOM 1057 C C . THR A 1 135 ? 0.380 9.814 6.731 1.00 84.38 135 THR A C 1
ATOM 1059 O O . THR A 1 135 ? -0.838 9.693 6.704 1.00 84.38 135 THR A O 1
ATOM 1062 N N . ASP A 1 136 ? 1.046 10.550 5.835 1.00 80.56 136 ASP A N 1
ATOM 1063 C CA . ASP A 1 136 ? 0.385 11.317 4.769 1.00 80.56 136 ASP A CA 1
ATOM 1064 C C . ASP A 1 136 ? -0.372 10.393 3.798 1.00 80.56 136 ASP A C 1
ATOM 1066 O O . ASP A 1 136 ? -1.517 10.663 3.437 1.00 80.56 136 ASP A O 1
ATOM 1070 N N . THR A 1 137 ? 0.226 9.252 3.435 1.00 80.62 137 THR A N 1
ATOM 1071 C CA . THR A 1 137 ? -0.431 8.219 2.621 1.00 80.62 137 THR A CA 1
ATOM 1072 C C . THR A 1 137 ? -1.618 7.614 3.363 1.00 80.62 137 THR A C 1
ATOM 1074 O O . THR A 1 137 ? -2.694 7.468 2.790 1.00 80.62 137 THR A O 1
ATOM 1077 N N . MET A 1 138 ? -1.476 7.328 4.660 1.00 89.56 138 MET A N 1
ATOM 1078 C CA . MET A 1 138 ? -2.590 6.859 5.491 1.00 89.56 138 MET A CA 1
ATOM 1079 C C . MET A 1 138 ? -3.743 7.874 5.513 1.00 89.56 138 MET A C 1
ATOM 1081 O O . MET A 1 138 ? -4.904 7.478 5.422 1.00 89.56 138 MET A O 1
ATOM 1085 N N . ASP A 1 139 ? -3.437 9.170 5.609 1.00 88.19 139 ASP A N 1
ATOM 1086 C CA . ASP A 1 139 ? -4.425 10.252 5.608 1.00 88.19 139 ASP A CA 1
ATOM 1087 C C . ASP A 1 139 ? -5.115 10.410 4.248 1.00 88.19 139 ASP A C 1
ATOM 1089 O O . ASP A 1 139 ? -6.320 10.647 4.186 1.00 88.19 139 ASP A O 1
ATOM 1093 N N . PHE A 1 140 ? -4.402 10.201 3.147 1.00 85.75 140 PHE A N 1
ATOM 1094 C CA . PHE A 1 140 ? -5.019 10.130 1.824 1.00 85.75 140 PHE A CA 1
ATOM 1095 C C . PHE A 1 140 ? -5.968 8.923 1.698 1.00 85.75 140 PHE A C 1
ATOM 1097 O O . PHE A 1 140 ? -7.121 9.045 1.263 1.00 85.75 140 PHE A O 1
ATOM 1104 N N . LEU A 1 141 ? -5.509 7.744 2.125 1.00 87.81 141 LEU A N 1
ATOM 1105 C CA . LEU A 1 141 ? -6.292 6.512 2.057 1.00 87.81 141 LEU A CA 1
ATOM 1106 C C . LEU A 1 141 ? -7.522 6.569 2.950 1.00 87.81 141 LEU A C 1
ATOM 1108 O O . LEU A 1 141 ? -8.593 6.130 2.535 1.00 87.81 141 LEU A O 1
ATOM 1112 N N . ARG A 1 142 ? -7.409 7.124 4.162 1.00 91.69 142 ARG A N 1
ATOM 1113 C CA . ARG A 1 142 ? -8.539 7.169 5.092 1.00 91.69 142 ARG A CA 1
ATOM 1114 C C . ARG A 1 142 ? -9.683 8.002 4.539 1.00 91.69 142 ARG A C 1
ATOM 1116 O O . ARG A 1 142 ? -10.817 7.579 4.711 1.00 91.69 142 ARG A O 1
ATOM 1123 N N . GLU A 1 143 ? -9.416 9.118 3.855 1.00 89.12 143 GLU A N 1
ATOM 1124 C CA . GLU A 1 143 ? -10.476 9.928 3.244 1.00 89.12 143 GLU A CA 1
ATOM 1125 C C . GLU A 1 143 ? -11.167 9.166 2.114 1.00 89.12 143 GLU A C 1
ATOM 1127 O O . GLU A 1 143 ? -12.395 9.070 2.093 1.00 89.12 143 GLU A O 1
ATOM 1132 N N . THR A 1 144 ? -10.383 8.531 1.241 1.00 86.81 144 THR A N 1
ATOM 1133 C CA . THR A 1 144 ? -10.898 7.746 0.110 1.00 86.81 144 THR A CA 1
ATOM 1134 C C . THR A 1 144 ? -11.734 6.552 0.583 1.00 86.81 144 THR A C 1
ATOM 1136 O O . THR A 1 144 ? -12.868 6.349 0.156 1.00 86.81 144 THR A O 1
ATOM 1139 N N . VAL A 1 145 ? -11.215 5.764 1.526 1.00 90.69 145 VAL A N 1
ATOM 1140 C CA . VAL A 1 145 ? -11.892 4.566 2.045 1.00 90.69 145 VAL A CA 1
ATOM 1141 C C . VAL A 1 145 ? -13.112 4.939 2.891 1.00 90.69 145 VAL A C 1
ATOM 1143 O O . VAL A 1 145 ? -14.137 4.258 2.835 1.00 90.69 145 VAL A O 1
ATOM 1146 N N . ARG A 1 146 ? -13.052 6.033 3.661 1.00 92.88 146 ARG A N 1
ATOM 1147 C CA . ARG A 1 146 ? -14.175 6.506 4.489 1.00 92.88 146 ARG A CA 1
ATOM 1148 C C . ARG A 1 146 ? -15.380 6.922 3.650 1.00 92.88 146 ARG A C 1
ATOM 1150 O O . ARG A 1 146 ? -16.500 6.769 4.133 1.00 92.88 146 ARG A O 1
ATOM 1157 N N . GLN A 1 147 ? -15.198 7.385 2.413 1.00 88.62 147 GLN A N 1
ATOM 1158 C CA . GLN A 1 147 ? -16.328 7.644 1.509 1.00 88.62 147 GLN A CA 1
ATOM 1159 C C . GLN A 1 147 ? -17.150 6.377 1.226 1.00 88.62 147 GLN A C 1
ATOM 1161 O O . GLN A 1 147 ? -18.361 6.466 1.054 1.00 88.62 147 GLN A O 1
ATOM 1166 N N . LEU A 1 148 ? -16.513 5.202 1.241 1.00 88.75 148 LEU A N 1
ATOM 1167 C CA . LEU A 1 148 ? -17.151 3.921 0.929 1.00 88.75 148 LEU A CA 1
ATOM 1168 C C . LEU A 1 148 ? -17.612 3.155 2.177 1.00 88.75 148 LEU A C 1
ATOM 1170 O O . LEU A 1 148 ? -18.656 2.510 2.153 1.00 88.75 148 LEU A O 1
ATOM 1174 N N . TYR A 1 149 ? -16.846 3.221 3.270 1.00 92.38 149 TYR A N 1
ATOM 1175 C CA . TYR A 1 149 ? -17.064 2.392 4.467 1.00 92.38 149 TYR A CA 1
ATOM 1176 C C . TYR A 1 149 ? -17.408 3.195 5.734 1.00 92.38 149 TYR A C 1
ATOM 1178 O O . TYR A 1 149 ? -17.667 2.623 6.798 1.00 92.38 149 TYR A O 1
ATOM 1186 N N . GLY A 1 150 ? -17.427 4.527 5.653 1.00 92.38 150 GLY A N 1
ATOM 1187 C CA . GLY A 1 150 ? -17.869 5.412 6.728 1.00 92.38 150 GLY A CA 1
ATOM 1188 C C . GLY A 1 150 ? -17.160 5.164 8.063 1.00 92.38 150 GLY A C 1
ATOM 1189 O O . GLY A 1 150 ? -15.935 5.099 8.148 1.00 92.38 150 GLY A O 1
ATOM 1190 N N . ALA A 1 151 ? -17.950 5.009 9.130 1.00 93.31 151 ALA A N 1
ATOM 1191 C CA . ALA A 1 151 ? -17.459 4.822 10.499 1.00 93.31 151 ALA A CA 1
ATOM 1192 C C . ALA A 1 151 ? -16.832 3.438 10.776 1.00 93.31 151 ALA A C 1
ATOM 1194 O O . ALA A 1 151 ? -16.368 3.190 11.893 1.00 93.31 151 ALA A O 1
ATOM 1195 N N . GLN A 1 152 ? -16.824 2.532 9.791 1.00 94.62 152 GLN A N 1
ATOM 1196 C CA . GLN A 1 152 ? -16.162 1.226 9.893 1.00 94.62 152 GLN A CA 1
ATOM 1197 C C . GLN A 1 152 ? -14.654 1.302 9.612 1.00 94.62 152 GLN A C 1
ATOM 1199 O O . GLN A 1 152 ? -13.966 0.289 9.751 1.00 94.62 152 GLN A O 1
ATOM 1204 N N . VAL A 1 153 ? -14.149 2.482 9.239 1.00 96.38 153 VAL A N 1
ATOM 1205 C CA . VAL A 1 153 ? -12.726 2.765 9.030 1.00 96.38 153 VAL A CA 1
ATOM 1206 C C . VAL A 1 153 ? -12.131 3.375 10.294 1.00 96.38 153 VAL A C 1
ATOM 1208 O O . VAL A 1 153 ? -12.714 4.274 10.909 1.00 96.38 153 VAL A O 1
ATOM 1211 N N . ALA A 1 154 ? -10.947 2.913 10.673 1.00 96.44 154 ALA A N 1
ATOM 1212 C CA . ALA A 1 154 ? -10.148 3.539 11.714 1.00 96.44 154 ALA A CA 1
ATOM 1213 C C . ALA A 1 154 ? -8.680 3.630 11.306 1.00 96.44 154 ALA A C 1
ATOM 1215 O O . ALA A 1 154 ? -8.209 2.848 10.481 1.00 96.44 154 ALA A O 1
ATOM 1216 N N . CYS A 1 155 ? -7.960 4.560 11.930 1.00 95.62 155 CYS A N 1
ATOM 1217 C CA . CYS A 1 155 ? -6.517 4.691 11.767 1.00 95.62 155 CYS A CA 1
ATOM 1218 C C . CYS A 1 155 ? -5.788 4.293 13.053 1.00 95.62 155 CYS A C 1
ATOM 1220 O O . CYS A 1 155 ? -6.295 4.488 14.164 1.00 95.62 155 CYS A O 1
ATOM 1222 N N . TYR A 1 156 ? -4.584 3.757 12.897 1.00 93.38 156 TYR A N 1
ATOM 1223 C CA . TYR A 1 156 ? -3.697 3.365 13.981 1.00 93.38 156 TYR A CA 1
ATOM 1224 C C . TYR A 1 156 ? -2.264 3.769 13.633 1.00 93.38 156 TYR A C 1
ATOM 1226 O O . TYR A 1 156 ? -1.559 3.089 12.890 1.00 93.38 156 TYR A O 1
ATOM 1234 N N . SER A 1 157 ? -1.836 4.909 14.165 1.00 92.06 157 SER A N 1
ATOM 1235 C CA . SER A 1 157 ? -0.560 5.533 13.813 1.00 92.06 157 SER A CA 1
ATOM 1236 C C . SER A 1 157 ? 0.223 5.978 15.052 1.00 92.06 157 SER A C 1
ATOM 1238 O O . SER A 1 157 ? -0.161 5.717 16.202 1.00 92.06 157 SER A O 1
ATOM 1240 N N . GLY A 1 158 ? 1.366 6.633 14.831 1.00 86.81 158 GLY A N 1
ATOM 1241 C CA . GLY A 1 158 ? 2.140 7.260 15.903 1.00 86.81 158 GLY A CA 1
ATOM 1242 C C . GLY A 1 158 ? 1.321 8.303 16.673 1.00 86.81 158 GLY A C 1
ATOM 1243 O O . GLY A 1 158 ? 1.543 8.487 17.865 1.00 86.81 158 GLY A O 1
ATOM 1244 N N . ARG A 1 159 ? 0.303 8.896 16.030 1.00 87.56 159 ARG A N 1
ATOM 1245 C CA . ARG A 1 159 ? -0.621 9.878 16.625 1.00 87.56 159 ARG A CA 1
ATOM 1246 C C . ARG A 1 159 ? -1.643 9.262 17.589 1.00 87.56 159 ARG A C 1
ATOM 1248 O O . ARG A 1 159 ? -2.370 9.990 18.254 1.00 87.56 159 ARG A O 1
ATOM 1255 N N . GLY A 1 160 ? -1.720 7.932 17.667 1.00 90.00 160 GLY A N 1
ATOM 1256 C CA . GLY A 1 160 ? -2.735 7.219 18.440 1.00 90.00 160 GLY A CA 1
ATOM 1257 C C . GLY A 1 160 ? -3.738 6.490 17.548 1.00 90.00 160 GLY A C 1
ATOM 1258 O O . GLY A 1 160 ? -3.424 6.109 16.420 1.00 90.00 160 GLY A O 1
ATOM 1259 N N . GLY A 1 161 ? -4.930 6.235 18.087 1.00 93.56 161 GLY A N 1
ATOM 1260 C CA . GLY A 1 161 ? -6.055 5.717 17.315 1.00 93.56 161 GLY A CA 1
ATOM 1261 C C . GLY A 1 161 ? -6.935 6.859 16.822 1.00 93.56 161 GLY A C 1
ATOM 1262 O O . GLY A 1 161 ? -7.151 7.819 17.553 1.00 93.56 161 GLY A O 1
ATOM 1263 N N . GLU A 1 162 ? -7.491 6.759 15.622 1.00 96.19 162 GLU A N 1
ATOM 1264 C CA . GLU A 1 162 ? -8.425 7.763 15.096 1.00 96.19 162 GLU A CA 1
ATOM 1265 C C . GLU A 1 162 ? -9.666 7.070 14.526 1.00 96.19 162 GLU A C 1
ATOM 1267 O O . GLU A 1 162 ? -9.571 6.018 13.891 1.00 96.19 162 GLU A O 1
ATOM 1272 N N . MET A 1 163 ? -10.845 7.646 14.764 1.00 96.25 163 MET A N 1
ATOM 1273 C CA . MET A 1 163 ? -12.115 7.153 14.223 1.00 96.25 163 MET A CA 1
ATOM 1274 C C . MET A 1 163 ? -12.931 8.290 13.627 1.00 96.25 163 MET A C 1
ATOM 1276 O O . MET A 1 163 ? -12.988 9.374 14.206 1.00 96.25 163 MET A O 1
ATOM 1280 N N . TRP A 1 164 ? -13.644 8.003 12.542 1.00 95.44 164 TRP A N 1
ATOM 1281 C CA . TRP A 1 164 ? -14.619 8.932 11.988 1.00 95.44 164 TRP A CA 1
ATOM 1282 C C . TRP A 1 164 ? -15.890 8.975 12.847 1.00 95.44 164 TRP A C 1
ATOM 1284 O O . TRP A 1 164 ? -16.555 7.949 13.030 1.00 95.44 164 TRP A O 1
ATOM 1294 N N . ARG A 1 165 ? -16.220 10.149 13.397 1.00 89.81 165 ARG A N 1
ATOM 1295 C CA . ARG A 1 165 ? -17.430 10.414 14.195 1.00 89.81 165 ARG A CA 1
ATOM 1296 C C . ARG A 1 165 ? -17.868 11.859 14.030 1.00 89.81 165 ARG A C 1
ATOM 1298 O O . ARG A 1 165 ? -17.021 12.740 13.949 1.00 89.81 165 ARG A O 1
ATOM 1305 N N . ASP A 1 166 ? -19.175 12.093 14.011 1.00 90.12 166 ASP A N 1
ATOM 1306 C CA . ASP A 1 166 ? -19.754 13.444 14.037 1.00 90.12 166 ASP A CA 1
ATOM 1307 C C . ASP A 1 166 ? -19.158 14.375 12.963 1.00 90.12 166 ASP A C 1
ATOM 1309 O O . ASP A 1 166 ? -18.854 15.538 13.208 1.00 90.12 166 ASP A O 1
ATOM 1313 N N . GLY A 1 167 ? -18.915 13.826 11.768 1.00 89.94 167 GLY A N 1
ATOM 1314 C CA . GLY A 1 167 ? -18.365 14.582 10.643 1.00 89.94 167 GLY A CA 1
ATOM 1315 C C . GLY A 1 167 ? -16.865 14.894 10.719 1.00 89.94 167 GLY A C 1
ATOM 1316 O O . GLY A 1 167 ? -16.391 15.678 9.901 1.00 89.94 167 GLY A O 1
ATOM 1317 N N . ARG A 1 168 ? -16.106 14.301 11.654 1.00 93.88 168 ARG A N 1
ATOM 1318 C CA . ARG A 1 168 ? -14.653 14.512 11.778 1.00 93.88 168 ARG A CA 1
ATOM 1319 C C . ARG A 1 168 ? -13.881 13.286 12.270 1.00 93.88 168 ARG A C 1
ATOM 1321 O O . ARG A 1 168 ? -14.424 12.380 12.904 1.00 93.88 168 ARG A O 1
ATOM 1328 N N . TRP A 1 169 ? -12.570 13.284 12.046 1.00 94.56 169 TRP A N 1
AT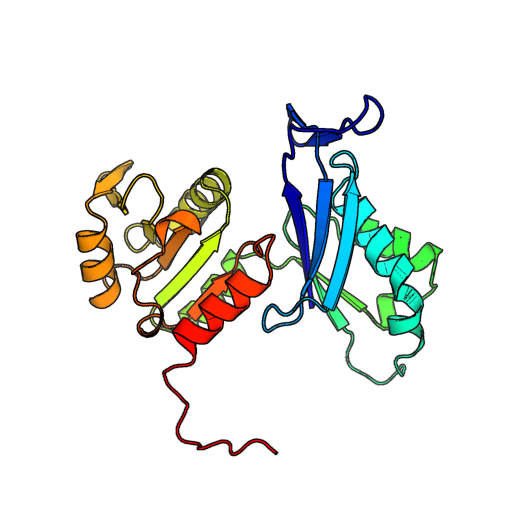OM 1329 C CA . TRP A 1 169 ? -11.667 12.339 12.704 1.00 94.56 169 TRP A CA 1
ATOM 1330 C C . TRP A 1 169 ? -11.476 12.731 14.167 1.00 94.56 169 TRP A C 1
ATOM 1332 O O . TRP A 1 169 ? -11.095 13.853 14.484 1.00 94.56 169 TRP A O 1
ATOM 1342 N N . THR A 1 170 ? -11.762 11.794 15.066 1.00 95.25 170 THR A N 1
ATOM 1343 C CA . THR A 1 170 ? -11.611 11.976 16.509 1.00 95.25 170 THR A CA 1
ATOM 1344 C C . THR A 1 170 ? -10.538 11.036 17.029 1.00 95.25 170 THR A C 1
ATOM 1346 O O . THR A 1 170 ? -10.597 9.823 16.794 1.00 95.25 170 THR A O 1
ATOM 1349 N N . VAL A 1 171 ? -9.584 11.594 17.774 1.00 95.06 171 VAL A N 1
ATOM 1350 C CA . VAL A 1 171 ? -8.535 10.823 18.442 1.00 95.06 171 VAL A CA 1
ATOM 1351 C C . VAL A 1 171 ? -9.147 9.980 19.559 1.00 95.06 171 VAL A C 1
ATOM 1353 O O . VAL A 1 171 ? -9.978 10.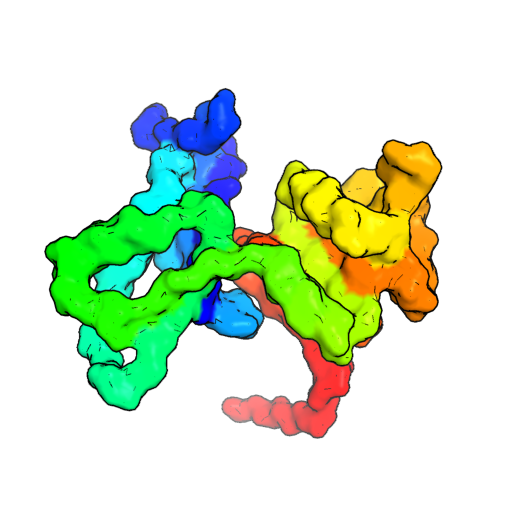428 20.349 1.00 95.06 171 VAL A O 1
ATOM 1356 N N . VAL A 1 172 ? -8.736 8.723 19.618 1.00 94.38 172 VAL A N 1
ATOM 1357 C CA . VAL A 1 172 ? -9.122 7.742 20.622 1.00 94.38 172 VAL A CA 1
ATOM 1358 C C . VAL A 1 172 ? -7.904 6.932 21.055 1.00 94.38 172 VAL A C 1
ATOM 1360 O O . VAL A 1 172 ? -6.884 6.870 20.369 1.00 94.38 172 VAL A O 1
ATOM 1363 N N . SER A 1 173 ? -8.007 6.253 22.196 1.00 92.94 173 SER A N 1
ATOM 1364 C CA . SER A 1 173 ? -6.929 5.370 22.631 1.00 92.94 173 SER A CA 1
ATOM 1365 C C . SER A 1 173 ? -6.721 4.210 21.649 1.00 92.94 173 SER A C 1
ATOM 1367 O O . SER A 1 173 ? -7.675 3.633 21.115 1.00 92.94 173 SER A O 1
ATOM 1369 N N . LYS A 1 174 ? -5.454 3.822 21.461 1.00 90.50 174 LYS A N 1
ATOM 1370 C CA . LYS A 1 174 ? -5.055 2.633 20.689 1.00 90.50 174 LYS A CA 1
ATOM 1371 C C . LYS A 1 174 ? -5.797 1.375 21.160 1.00 90.50 174 LYS A C 1
ATOM 1373 O O . LYS A 1 174 ? -6.252 0.580 20.343 1.00 90.50 174 LYS A O 1
ATOM 1378 N N . GLU A 1 175 ? -6.015 1.244 22.466 1.00 90.38 175 GLU A N 1
ATOM 1379 C CA . GLU A 1 175 ? 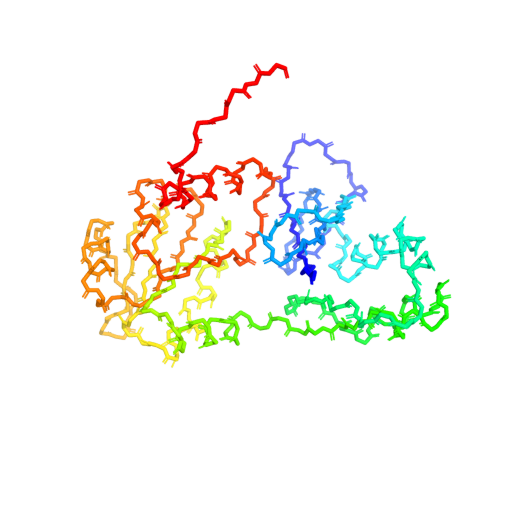-6.755 0.124 23.054 1.00 90.38 175 GLU A CA 1
ATOM 1380 C C . GLU A 1 175 ? -8.231 0.087 22.626 1.00 90.38 175 GLU A C 1
ATOM 1382 O O . GLU A 1 175 ? -8.788 -0.972 22.330 1.00 90.38 175 GLU A O 1
ATOM 1387 N N . LYS A 1 176 ? -8.874 1.255 22.495 1.00 93.00 176 LYS A N 1
ATOM 1388 C CA . LYS A 1 176 ? -10.254 1.348 22.001 1.00 93.00 176 LYS A CA 1
ATOM 1389 C C . LYS A 1 176 ? -10.367 0.882 20.552 1.00 93.00 176 LYS A C 1
ATOM 1391 O O . LYS A 1 176 ? -11.355 0.226 20.218 1.00 93.00 176 LYS A O 1
ATOM 1396 N N . ILE A 1 177 ? -9.368 1.184 19.718 1.00 93.19 177 ILE A N 1
ATOM 1397 C CA . ILE A 1 177 ? -9.284 0.684 18.340 1.00 93.19 177 ILE A CA 1
ATOM 1398 C C . ILE A 1 177 ? -9.164 -0.838 18.333 1.00 93.19 177 ILE A C 1
ATOM 1400 O O . ILE A 1 177 ? -10.013 -1.494 17.733 1.00 93.19 177 ILE A O 1
ATOM 1404 N N . LYS A 1 178 ? -8.204 -1.407 19.077 1.00 90.06 178 LYS A N 1
ATOM 1405 C CA . LYS A 1 178 ? -8.014 -2.867 19.183 1.00 90.06 178 LYS A CA 1
ATOM 1406 C C . LYS A 1 178 ? -9.300 -3.580 19.600 1.00 90.06 178 LYS A C 1
ATOM 1408 O O . LYS A 1 178 ? -9.740 -4.519 18.938 1.00 90.06 178 LYS A O 1
ATOM 1413 N N . LYS A 1 179 ? -9.961 -3.089 20.655 1.00 91.44 179 LYS A N 1
ATOM 1414 C CA . LYS A 1 179 ? -11.219 -3.658 21.160 1.00 91.44 179 LYS A CA 1
ATOM 1415 C C . LYS A 1 179 ? -12.352 -3.577 20.137 1.00 91.44 179 LYS A C 1
ATOM 1417 O O . LYS A 1 179 ? -13.158 -4.499 20.055 1.00 91.44 179 LYS A O 1
ATOM 1422 N N . ARG A 1 180 ? -12.457 -2.481 19.380 1.00 92.94 180 ARG A N 1
ATOM 1423 C CA . ARG A 1 180 ? -13.509 -2.313 18.364 1.00 92.94 180 ARG A CA 1
ATOM 1424 C C . ARG A 1 180 ? -13.246 -3.117 17.097 1.00 92.94 180 ARG A C 1
ATOM 1426 O O . ARG A 1 180 ? -14.207 -3.651 16.552 1.00 92.94 180 ARG A O 1
ATOM 1433 N N . PHE A 1 181 ? -11.988 -3.239 16.685 1.00 90.81 181 PHE A N 1
ATOM 1434 C CA . PHE A 1 181 ? -11.572 -4.095 15.578 1.00 90.81 181 PHE A CA 1
ATOM 1435 C C . PHE A 1 181 ? -11.863 -5.566 15.892 1.00 90.81 181 PHE A C 1
ATOM 1437 O O . PHE A 1 181 ? -12.618 -6.200 15.168 1.00 90.81 181 PHE A O 1
ATOM 1444 N N . LYS A 1 182 ? -11.439 -6.059 17.067 1.00 87.44 182 LYS A N 1
ATOM 1445 C CA . LYS A 1 182 ? -11.730 -7.433 17.523 1.00 87.44 182 LYS A CA 1
ATOM 1446 C C . LYS A 1 182 ? -13.231 -7.751 17.616 1.00 87.44 182 LYS A C 1
ATOM 1448 O O . LYS A 1 182 ? -13.626 -8.899 17.479 1.00 87.44 182 LYS A O 1
ATOM 1453 N N . LYS A 1 183 ? -14.076 -6.748 17.876 1.00 90.19 183 LYS A N 1
ATOM 1454 C CA . LYS A 1 183 ? -15.545 -6.890 17.931 1.00 90.19 183 LYS A CA 1
ATOM 1455 C C . LYS A 1 183 ? -16.238 -6.724 16.568 1.00 90.19 183 LYS A C 1
ATOM 1457 O O . LYS A 1 183 ? -17.460 -6.589 16.544 1.00 90.19 183 LYS A O 1
ATOM 1462 N N . GLY A 1 184 ? -15.491 -6.602 15.469 1.00 88.50 184 GLY A N 1
ATOM 1463 C CA . GLY A 1 184 ? -16.040 -6.381 14.125 1.00 88.50 184 GLY A CA 1
ATOM 1464 C C . GLY A 1 184 ? -16.738 -5.028 13.933 1.00 88.50 184 GLY A C 1
ATOM 1465 O O . GLY A 1 184 ? -17.470 -4.830 12.969 1.00 88.50 184 GLY A O 1
ATOM 1466 N N . LYS A 1 185 ? -16.554 -4.067 14.854 1.00 92.19 185 LYS A N 1
ATOM 1467 C CA . LYS A 1 185 ? -17.121 -2.708 14.727 1.00 92.19 185 LYS A CA 1
ATOM 1468 C C . LYS A 1 185 ? -16.277 -1.807 13.826 1.00 92.19 185 LYS A C 1
ATOM 1470 O O . LYS A 1 185 ? -16.775 -0.788 13.361 1.00 92.19 185 LYS A O 1
ATOM 1475 N N . ILE A 1 186 ? -15.013 -2.166 13.626 1.00 94.62 186 ILE A N 1
ATOM 1476 C CA . ILE A 1 186 ? -14.113 -1.588 12.627 1.00 94.62 186 ILE A CA 1
ATOM 1477 C C . ILE A 1 186 ? -13.822 -2.722 11.649 1.00 94.62 186 ILE A C 1
ATOM 1479 O O . ILE A 1 186 ? -13.335 -3.764 12.082 1.00 94.62 186 ILE A O 1
ATOM 1483 N N . LYS A 1 187 ? -14.137 -2.523 10.367 1.00 93.50 187 LYS A N 1
ATOM 1484 C CA . LYS A 1 187 ? -13.825 -3.488 9.305 1.00 93.50 187 LYS A CA 1
ATOM 1485 C C . LYS A 1 187 ? -12.459 -3.230 8.691 1.00 93.50 187 LYS A C 1
ATOM 1487 O O . LYS A 1 187 ? -11.787 -4.174 8.299 1.00 93.50 187 LYS A O 1
ATOM 1492 N N . ILE A 1 188 ? -12.059 -1.962 8.606 1.00 94.75 188 ILE A N 1
ATOM 1493 C CA . ILE A 1 188 ? -10.833 -1.554 7.923 1.00 94.75 188 ILE A CA 1
ATOM 1494 C C . ILE A 1 188 ? -9.976 -0.762 8.889 1.00 94.75 188 ILE A C 1
ATOM 1496 O O . ILE A 1 188 ? -10.413 0.256 9.434 1.00 94.75 188 ILE A O 1
ATOM 1500 N N . LEU A 1 189 ? -8.753 -1.232 9.087 1.00 93.94 189 LEU A N 1
ATOM 1501 C CA . LEU A 1 189 ? -7.776 -0.575 9.931 1.00 93.94 189 LEU A CA 1
ATOM 1502 C C . LEU A 1 189 ? -6.576 -0.136 9.092 1.00 93.94 189 LEU A C 1
ATOM 1504 O O . LEU A 1 189 ? -5.846 -0.971 8.566 1.00 93.94 189 LEU A O 1
ATOM 1508 N N . LEU A 1 190 ? -6.384 1.175 8.974 1.00 93.75 190 LEU A N 1
ATOM 1509 C CA . LEU A 1 190 ? -5.241 1.772 8.288 1.00 93.75 190 LEU A CA 1
ATOM 1510 C C . LEU A 1 190 ? -4.127 2.034 9.301 1.00 93.75 190 LEU A C 1
ATOM 1512 O O . LEU A 1 190 ? -4.353 2.702 10.312 1.00 93.75 190 LEU A O 1
ATOM 1516 N N . CYS A 1 191 ? -2.940 1.497 9.053 1.00 91.06 191 CYS A N 1
ATOM 1517 C CA . CYS A 1 191 ? -1.841 1.496 10.010 1.00 91.06 191 CYS A CA 1
ATOM 1518 C C . CYS A 1 191 ? -0.575 2.109 9.422 1.00 91.06 191 CYS A C 1
ATOM 1520 O O . CYS A 1 191 ? -0.201 1.785 8.296 1.00 91.06 191 CYS A O 1
ATOM 1522 N N . THR A 1 192 ? 0.145 2.894 10.231 1.00 88.31 192 THR A N 1
ATOM 1523 C CA . THR A 1 192 ? 1.557 3.184 9.944 1.00 88.31 192 THR A CA 1
ATOM 1524 C C . THR A 1 192 ? 2.463 2.126 10.559 1.00 88.31 192 THR A C 1
ATOM 1526 O O . THR A 1 192 ? 2.169 1.578 11.629 1.00 88.31 192 THR A O 1
ATOM 1529 N N . GLU A 1 193 ? 3.608 1.882 9.925 1.00 72.56 193 GLU A N 1
ATOM 1530 C CA . GLU A 1 193 ? 4.564 0.861 10.367 1.00 72.56 193 GLU A CA 1
ATOM 1531 C C . GLU A 1 193 ? 4.980 1.027 11.831 1.00 72.56 193 GLU A C 1
ATOM 1533 O O . GLU A 1 193 ? 4.797 0.128 12.653 1.00 72.56 193 GLU A O 1
ATOM 1538 N N . SER A 1 194 ? 5.452 2.230 12.163 1.00 67.50 194 SER A N 1
ATOM 1539 C CA . SER A 1 194 ? 5.976 2.620 13.477 1.00 67.50 194 SER A CA 1
ATOM 1540 C C . SER A 1 194 ? 4.977 2.474 14.620 1.00 67.50 194 SER A C 1
ATOM 1542 O O . SER A 1 194 ? 5.351 2.475 15.787 1.00 67.50 194 SER A O 1
ATOM 1544 N N . ALA A 1 195 ? 3.689 2.390 14.303 1.00 68.19 195 ALA A N 1
ATOM 1545 C CA . ALA A 1 195 ? 2.643 2.405 15.302 1.00 68.19 195 ALA A CA 1
ATOM 1546 C C . ALA A 1 195 ? 2.122 1.028 15.655 1.00 68.19 195 ALA A C 1
ATOM 1548 O O . ALA A 1 195 ? 1.621 0.870 16.767 1.00 68.19 195 ALA A O 1
ATOM 1549 N N . SER A 1 196 ? 2.204 0.099 14.699 1.00 65.12 196 SER A N 1
ATOM 1550 C CA . SER A 1 196 ? 1.517 -1.194 14.655 1.00 65.12 196 SER A CA 1
ATOM 1551 C C . SER A 1 196 ? 2.125 -2.293 15.526 1.00 65.12 196 SER A C 1
ATOM 1553 O O . SER A 1 196 ? 1.566 -3.392 15.650 1.00 65.12 196 SER A O 1
ATOM 1555 N N . GLU A 1 197 ? 3.251 -2.003 16.171 1.00 69.12 197 GLU A N 1
ATOM 1556 C CA . GLU A 1 197 ? 3.819 -2.861 17.199 1.00 69.12 197 GLU A CA 1
ATOM 1557 C C . GLU A 1 197 ? 2.762 -3.150 18.284 1.00 69.12 197 GLU A C 1
ATOM 1559 O O . GLU A 1 197 ? 2.031 -2.274 18.755 1.00 69.12 197 GLU A O 1
ATOM 1564 N N . GLY A 1 198 ? 2.590 -4.434 18.612 1.00 66.50 198 GLY A N 1
ATOM 1565 C CA . GLY A 1 198 ? 1.573 -4.887 19.566 1.00 66.50 198 GLY A CA 1
ATOM 1566 C C . GLY A 1 198 ? 0.122 -4.915 19.054 1.00 66.50 198 GLY A C 1
ATOM 1567 O O . GLY A 1 198 ? -0.791 -5.151 19.852 1.00 66.50 198 GLY A O 1
ATOM 1568 N N . LEU A 1 199 ? -0.139 -4.685 17.760 1.00 75.38 199 LEU A N 1
ATOM 1569 C CA . LEU A 1 199 ? -1.417 -5.049 17.133 1.00 75.38 199 LEU A CA 1
ATOM 1570 C C . LEU A 1 199 ? -1.452 -6.565 16.882 1.00 75.38 199 LEU A C 1
ATOM 1572 O O . LEU A 1 199 ? -0.474 -7.120 16.379 1.00 75.38 199 LEU A O 1
ATOM 1576 N N . ASN A 1 200 ? -2.547 -7.245 17.237 1.00 73.19 200 ASN A N 1
ATOM 1577 C CA . ASN A 1 200 ? -2.685 -8.679 16.977 1.00 73.19 200 ASN A CA 1
ATOM 1578 C C . ASN A 1 200 ? -3.172 -8.928 15.539 1.00 73.19 200 ASN A C 1
ATOM 1580 O O . ASN A 1 200 ? -4.374 -8.907 15.270 1.00 73.19 200 ASN A O 1
ATOM 1584 N N . LEU A 1 201 ? -2.224 -9.173 14.632 1.00 70.94 201 LEU A N 1
ATOM 1585 C CA . LEU A 1 201 ? -2.478 -9.366 13.200 1.00 70.94 201 LEU A CA 1
ATOM 1586 C C . LEU A 1 201 ? -3.188 -10.691 12.885 1.00 70.94 201 LEU A C 1
ATOM 1588 O O . LEU A 1 201 ? -3.854 -10.788 11.865 1.00 70.94 201 LEU A O 1
ATOM 1592 N N . GLN A 1 202 ? -3.135 -11.677 13.782 1.00 64.31 202 GLN A N 1
ATOM 1593 C CA . GLN A 1 202 ? -3.775 -12.986 13.591 1.00 64.31 202 GLN A CA 1
ATOM 1594 C C . GLN A 1 202 ? -5.307 -12.922 13.566 1.00 64.31 202 GLN A C 1
ATOM 1596 O O . GLN A 1 202 ? -5.963 -13.859 13.135 1.00 64.31 202 GLN A O 1
ATOM 1601 N N . THR A 1 203 ? -5.882 -11.825 14.065 1.00 66.94 203 THR A N 1
ATOM 1602 C CA . THR A 1 203 ? -7.339 -11.639 14.144 1.00 66.94 203 THR A CA 1
ATOM 1603 C C . THR A 1 203 ? -7.937 -10.933 12.929 1.00 66.94 203 THR A C 1
ATOM 1605 O O . THR A 1 203 ? -9.147 -10.729 12.893 1.00 66.94 203 THR A O 1
ATOM 1608 N N . CYS A 1 204 ? -7.114 -10.524 11.955 1.00 76.75 204 CYS A N 1
ATOM 1609 C CA . CYS A 1 204 ? -7.608 -9.883 10.740 1.00 76.75 204 CYS A CA 1
ATOM 1610 C C . CYS A 1 204 ? -7.923 -10.908 9.650 1.00 76.75 204 CYS A C 1
ATOM 1612 O O . CYS A 1 204 ? -7.266 -11.941 9.551 1.00 76.75 204 CYS A O 1
ATOM 1614 N N . GLY A 1 205 ? -8.928 -10.602 8.828 1.00 77.44 205 GLY A N 1
ATOM 1615 C CA . GLY A 1 205 ? -9.274 -11.432 7.681 1.00 77.44 205 GLY A CA 1
ATOM 1616 C C . GLY A 1 205 ? -8.190 -11.371 6.611 1.00 77.44 205 GLY A C 1
ATOM 1617 O O . GLY A 1 205 ? -7.759 -12.410 6.126 1.00 77.44 205 GLY A O 1
ATOM 1618 N N . VAL A 1 206 ? -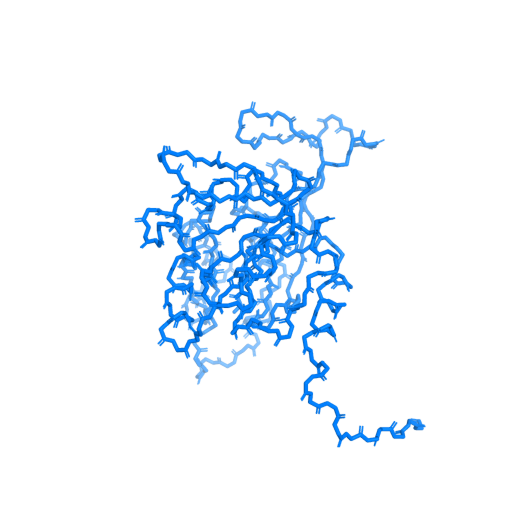7.737 -10.169 6.256 1.00 79.56 206 VAL A N 1
ATOM 1619 C CA . VAL A 1 206 ? -6.629 -9.940 5.320 1.00 79.56 206 VAL A CA 1
ATOM 1620 C C . VAL A 1 206 ? -5.696 -8.855 5.830 1.00 79.56 206 VAL A C 1
ATOM 1622 O O . VAL A 1 206 ? -6.115 -7.900 6.493 1.00 79.56 206 VAL A O 1
ATOM 1625 N N . LEU A 1 207 ? -4.431 -8.982 5.453 1.00 79.19 207 LEU A N 1
ATOM 1626 C CA . LEU A 1 207 ? -3.427 -7.950 5.610 1.00 79.19 207 LEU A CA 1
ATOM 1627 C C . LEU A 1 207 ? -2.962 -7.492 4.228 1.00 79.19 207 LEU A C 1
ATOM 1629 O O . LEU A 1 207 ? -2.589 -8.310 3.395 1.00 79.19 207 LEU A O 1
ATOM 1633 N N . ILE A 1 208 ? -2.991 -6.183 4.000 1.00 77.88 208 ILE A N 1
ATOM 1634 C CA . ILE A 1 208 ? -2.617 -5.541 2.742 1.00 77.88 208 ILE A CA 1
ATOM 1635 C C . ILE A 1 208 ? -1.448 -4.601 3.032 1.00 77.88 208 ILE A C 1
ATOM 1637 O O . ILE A 1 208 ? -1.516 -3.780 3.945 1.00 77.88 208 ILE A O 1
ATOM 1641 N N . ASN A 1 209 ? -0.379 -4.693 2.252 1.00 74.56 209 ASN A N 1
ATOM 1642 C CA . ASN A 1 209 ? 0.690 -3.699 2.276 1.00 74.56 209 ASN A CA 1
ATOM 1643 C C . ASN A 1 209 ? 0.420 -2.726 1.136 1.00 74.56 209 ASN A C 1
ATOM 1645 O O . ASN A 1 209 ? 0.483 -3.128 -0.019 1.00 74.56 209 ASN A O 1
ATOM 1649 N N . TYR A 1 210 ? 0.055 -1.488 1.469 1.00 74.38 210 TYR A N 1
ATOM 1650 C CA . TYR A 1 210 ? -0.124 -0.443 0.467 1.00 74.38 210 TYR A CA 1
ATOM 1651 C C . TYR A 1 210 ? 1.222 -0.044 -0.136 1.00 74.38 210 TYR A C 1
ATOM 1653 O O . TYR A 1 210 ? 1.317 0.147 -1.335 1.00 74.38 210 TYR A O 1
ATOM 1661 N N . ASP A 1 211 ? 2.262 0.024 0.697 1.00 68.94 211 ASP A N 1
ATOM 1662 C CA . ASP A 1 211 ? 3.635 0.252 0.265 1.00 68.94 211 ASP A CA 1
ATOM 1663 C C . ASP A 1 211 ? 4.599 -0.633 1.079 1.00 68.94 211 ASP A C 1
ATOM 1665 O O . ASP A 1 211 ? 4.405 -0.908 2.270 1.00 68.94 211 ASP A O 1
ATOM 1669 N N . MET A 1 212 ? 5.624 -1.153 0.409 1.00 66.81 212 MET A N 1
ATOM 1670 C CA . MET A 1 212 ? 6.579 -2.134 0.936 1.00 66.81 212 MET A CA 1
ATOM 1671 C C . MET A 1 212 ? 7.759 -1.508 1.703 1.00 66.81 212 MET A C 1
ATOM 1673 O O . MET A 1 212 ? 8.524 -0.766 1.104 1.00 66.81 212 MET A O 1
ATOM 1677 N N . PRO A 1 213 ? 8.037 -1.838 2.978 1.00 63.22 213 PRO A N 1
ATOM 1678 C CA . PRO A 1 213 ? 9.097 -1.186 3.754 1.00 63.22 213 PRO A CA 1
ATOM 1679 C C . PRO A 1 213 ? 10.496 -1.287 3.129 1.00 63.22 213 PRO A C 1
ATOM 1681 O O . PRO A 1 213 ? 10.844 -2.283 2.487 1.00 63.22 213 PRO A O 1
ATOM 1684 N N . TRP A 1 214 ? 11.343 -0.269 3.357 1.00 60.97 214 TRP A N 1
ATOM 1685 C CA . TRP A 1 214 ? 12.732 -0.260 2.854 1.00 60.97 214 TRP A CA 1
ATOM 1686 C C . TRP A 1 214 ? 13.533 -1.501 3.258 1.00 60.97 214 TRP A C 1
ATOM 1688 O O . TRP A 1 214 ? 14.334 -2.015 2.486 1.00 60.97 214 TRP A O 1
ATOM 1698 N N . ASN A 1 215 ? 13.304 -2.007 4.465 1.00 62.56 215 ASN A N 1
ATOM 1699 C CA . ASN A 1 215 ? 13.934 -3.228 4.937 1.00 62.56 215 ASN A CA 1
ATOM 1700 C C . ASN A 1 215 ? 12.997 -4.426 4.687 1.00 62.56 215 ASN A C 1
ATOM 1702 O O . ASN A 1 215 ? 12.001 -4.537 5.408 1.00 62.56 215 ASN A O 1
ATOM 1706 N N . PRO A 1 216 ? 13.306 -5.339 3.741 1.00 61.50 216 PRO A N 1
ATOM 1707 C CA . PRO A 1 216 ? 12.480 -6.518 3.464 1.00 61.50 216 PRO A CA 1
ATOM 1708 C C . PRO A 1 216 ? 12.271 -7.405 4.694 1.00 61.50 216 PRO A C 1
ATOM 1710 O O . PRO A 1 216 ? 11.199 -7.976 4.869 1.00 61.50 216 PRO A O 1
ATOM 1713 N N . MET A 1 217 ? 13.242 -7.430 5.615 1.00 63.84 217 MET A N 1
ATOM 1714 C CA . MET A 1 217 ? 13.134 -8.170 6.874 1.00 63.84 217 MET A CA 1
ATOM 1715 C C . MET A 1 217 ? 11.930 -7.724 7.715 1.00 63.84 217 MET A C 1
ATOM 1717 O O . MET A 1 217 ? 11.393 -8.509 8.488 1.00 63.84 217 MET A O 1
ATOM 1721 N N . ARG A 1 218 ? 11.460 -6.478 7.565 1.00 66.81 218 ARG A N 1
ATOM 1722 C CA . ARG A 1 218 ? 10.240 -6.013 8.245 1.00 66.81 218 ARG A CA 1
ATOM 1723 C C . ARG A 1 218 ? 8.979 -6.684 7.712 1.00 66.81 218 ARG A C 1
ATOM 1725 O O . ARG A 1 218 ? 8.061 -6.937 8.488 1.00 66.81 218 ARG A O 1
ATOM 1732 N N . VAL A 1 219 ? 8.936 -6.986 6.415 1.00 63.16 219 VAL A N 1
ATOM 1733 C CA . VAL A 1 219 ? 7.831 -7.746 5.815 1.00 63.16 219 VAL A CA 1
ATOM 1734 C C . VAL A 1 219 ? 7.884 -9.185 6.291 1.00 63.16 219 VAL A C 1
ATOM 1736 O O . VAL A 1 219 ? 6.877 -9.673 6.789 1.00 63.16 219 VAL A O 1
ATOM 1739 N N . GLU A 1 220 ? 9.062 -9.811 6.268 1.00 63.25 220 GLU A N 1
ATOM 1740 C CA . GLU A 1 220 ? 9.263 -11.168 6.795 1.00 63.25 220 GLU A CA 1
ATOM 1741 C C . GLU A 1 220 ? 8.827 -11.291 8.255 1.00 63.25 220 GLU A C 1
ATOM 1743 O O . GLU A 1 220 ? 8.073 -12.186 8.628 1.00 63.25 220 GLU A O 1
ATOM 1748 N N . GLN A 1 221 ? 9.238 -10.343 9.099 1.00 68.00 221 GLN A N 1
ATOM 1749 C CA . GLN A 1 221 ? 8.822 -10.306 10.499 1.00 68.00 221 GLN A CA 1
ATOM 1750 C C . GLN A 1 221 ? 7.303 -10.150 10.639 1.00 68.00 221 GLN A C 1
ATOM 1752 O O . GLN A 1 221 ? 6.712 -10.724 11.553 1.00 68.00 221 GLN A O 1
ATOM 1757 N N . ARG A 1 222 ? 6.652 -9.397 9.744 1.00 68.31 222 ARG A N 1
ATOM 1758 C CA . ARG A 1 222 ? 5.192 -9.233 9.726 1.00 68.31 222 ARG A CA 1
ATOM 1759 C C . ARG A 1 222 ? 4.493 -10.516 9.306 1.00 68.31 222 ARG A C 1
ATOM 1761 O O . ARG A 1 222 ? 3.587 -10.936 10.018 1.00 68.31 222 ARG A O 1
ATOM 1768 N N . ILE A 1 223 ? 4.939 -11.148 8.222 1.00 64.25 223 ILE A N 1
ATOM 1769 C CA . ILE A 1 223 ? 4.435 -12.445 7.760 1.00 64.25 223 ILE A CA 1
ATOM 1770 C C . ILE A 1 223 ? 4.602 -13.479 8.875 1.00 64.25 223 ILE A C 1
ATOM 1772 O O . ILE A 1 223 ? 3.627 -14.107 9.270 1.00 64.25 223 ILE A O 1
ATOM 1776 N N . GLY A 1 224 ? 5.763 -13.538 9.531 1.00 59.38 224 GLY A N 1
ATOM 1777 C CA . GLY A 1 224 ? 5.992 -14.411 10.686 1.00 59.38 224 GLY A CA 1
ATOM 1778 C C . GLY A 1 224 ? 5.080 -14.139 11.897 1.00 59.38 224 GLY A C 1
ATOM 1779 O O . GLY A 1 224 ? 4.806 -15.051 12.680 1.00 59.38 224 GLY A O 1
ATOM 1780 N N . ARG A 1 225 ? 4.561 -12.911 12.069 1.00 68.69 225 ARG A N 1
ATOM 1781 C CA . ARG A 1 225 ? 3.538 -12.587 13.090 1.00 68.69 225 ARG A CA 1
ATOM 1782 C C . ARG A 1 225 ? 2.131 -13.045 12.691 1.00 68.69 225 ARG A C 1
ATOM 1784 O O . ARG A 1 225 ? 1.287 -13.189 13.575 1.00 68.69 225 ARG A O 1
ATOM 1791 N N . ILE A 1 226 ? 1.885 -13.264 11.403 1.00 62.31 226 ILE A N 1
ATOM 1792 C CA . ILE A 1 226 ? 0.628 -13.781 10.848 1.00 62.31 226 ILE A CA 1
ATOM 1793 C C . ILE A 1 226 ? 0.660 -15.320 10.840 1.00 62.31 226 ILE A C 1
ATOM 1795 O O . ILE A 1 226 ? -0.239 -15.947 11.394 1.00 62.31 226 ILE A O 1
ATOM 1799 N N . ASP A 1 227 ? 1.742 -15.919 10.329 1.00 54.28 227 ASP A N 1
ATOM 1800 C CA . ASP A 1 227 ? 1.900 -17.360 10.043 1.00 54.28 227 ASP A CA 1
ATOM 1801 C C . ASP A 1 227 ? 2.007 -18.282 11.268 1.00 54.28 227 ASP A C 1
ATOM 1803 O O . ASP A 1 227 ? 2.037 -19.509 11.148 1.00 54.28 227 ASP A O 1
ATOM 1807 N N . ARG A 1 228 ? 1.955 -17.740 12.489 1.00 46.91 228 ARG A N 1
ATOM 1808 C CA . ARG A 1 228 ? 1.843 -18.551 13.719 1.00 46.91 228 ARG A CA 1
ATOM 1809 C C . ARG A 1 228 ? 0.509 -19.304 13.876 1.00 46.91 228 ARG A C 1
ATOM 1811 O O . ARG A 1 228 ? 0.268 -19.872 14.935 1.00 46.91 228 ARG A O 1
ATOM 1818 N N . ILE A 1 229 ? -0.337 -19.326 12.848 1.00 41.03 229 ILE A N 1
ATOM 1819 C CA . ILE A 1 229 ? -1.600 -20.076 12.800 1.00 41.03 229 ILE A CA 1
ATOM 1820 C C . ILE A 1 229 ? -1.415 -21.477 12.163 1.00 41.03 229 ILE A C 1
ATOM 1822 O O . ILE A 1 229 ? -2.342 -22.277 12.207 1.00 41.03 229 ILE A O 1
ATOM 1826 N N . GLY A 1 230 ? -0.226 -21.835 11.641 1.00 38.72 230 GLY A N 1
ATOM 1827 C CA . GLY A 1 230 ? -0.065 -23.080 10.863 1.00 38.72 230 GLY A CA 1
ATOM 1828 C C . GLY A 1 230 ? 1.155 -23.977 11.114 1.00 38.72 230 GLY A C 1
ATOM 1829 O O . GLY A 1 230 ? 1.254 -25.012 10.459 1.00 38.72 230 GLY A O 1
ATOM 1830 N N . GLN A 1 231 ? 2.094 -23.665 12.017 1.00 29.03 231 GLN A N 1
ATOM 1831 C CA . GLN A 1 231 ? 3.225 -24.582 12.254 1.00 29.03 231 GLN A CA 1
ATOM 1832 C C . GLN A 1 231 ? 2.851 -25.733 13.195 1.00 29.03 231 GLN A C 1
ATOM 1834 O O . GLN A 1 231 ? 3.056 -25.676 14.405 1.00 29.03 231 GLN A O 1
ATOM 1839 N N . THR A 1 232 ? 2.364 -26.821 12.603 1.00 38.31 232 THR A N 1
ATOM 1840 C CA . THR A 1 232 ? 2.411 -28.169 13.185 1.00 38.31 232 THR A CA 1
ATOM 1841 C C . THR A 1 232 ? 3.333 -29.072 12.368 1.00 38.31 232 THR A C 1
ATOM 1843 O O . THR A 1 232 ? 2.931 -30.162 12.010 1.00 38.31 232 THR A O 1
ATOM 1846 N N . TYR A 1 233 ? 4.571 -28.663 12.064 1.00 31.38 233 TYR A N 1
ATOM 1847 C CA . TYR A 1 233 ? 5.599 -29.628 11.647 1.00 31.38 233 TYR A CA 1
ATOM 1848 C C . TYR A 1 233 ? 6.983 -29.258 12.180 1.00 31.38 233 TYR A C 1
ATOM 1850 O O . TYR A 1 233 ? 7.526 -28.185 11.923 1.00 31.38 233 TYR A O 1
ATOM 1858 N N . SER A 1 234 ? 7.546 -30.201 12.932 1.00 34.19 234 SER A N 1
ATOM 1859 C CA . SER A 1 234 ? 8.944 -30.281 13.336 1.00 34.19 234 SER A CA 1
ATOM 1860 C C . SER A 1 234 ? 9.846 -30.388 12.107 1.00 34.19 234 SER A C 1
ATOM 1862 O O . SER A 1 234 ? 9.799 -31.396 11.403 1.00 34.19 234 SER A O 1
ATOM 1864 N N . VAL A 1 235 ? 10.704 -29.397 11.871 1.00 29.48 235 VAL A N 1
ATOM 1865 C CA . VAL A 1 235 ? 11.752 -29.487 10.844 1.00 29.48 235 VAL A CA 1
ATOM 1866 C C . VAL A 1 235 ? 13.091 -29.716 11.538 1.00 29.48 235 VAL A C 1
ATOM 1868 O O . VAL A 1 235 ? 13.662 -28.801 12.132 1.00 29.48 235 VAL A O 1
ATOM 1871 N N . ARG A 1 236 ? 13.589 -30.958 11.474 1.00 25.48 236 ARG A N 1
ATOM 1872 C CA . ARG A 1 236 ? 15.007 -31.260 11.712 1.00 25.48 236 ARG A CA 1
ATOM 1873 C C . ARG A 1 236 ? 15.823 -30.650 10.573 1.00 25.48 236 ARG A C 1
ATOM 1875 O O . ARG A 1 236 ? 15.471 -30.829 9.412 1.00 25.48 236 ARG A O 1
ATOM 1882 N N . ARG A 1 237 ? 16.908 -29.959 10.915 1.00 23.88 237 ARG A N 1
ATOM 1883 C CA . ARG A 1 237 ? 17.932 -29.508 9.966 1.00 23.88 237 ARG A CA 1
ATOM 1884 C C . ARG A 1 237 ? 19.160 -30.408 10.119 1.00 23.88 237 ARG A C 1
ATOM 1886 O O . ARG A 1 237 ? 19.637 -30.567 11.242 1.00 23.88 237 ARG A O 1
ATOM 1893 N N . GLN A 1 238 ? 19.621 -30.992 9.017 1.00 25.45 238 GLN A N 1
ATOM 1894 C CA . GLN A 1 238 ? 21.030 -31.318 8.789 1.00 25.45 238 GLN A CA 1
ATOM 1895 C C . GLN A 1 238 ? 21.540 -30.349 7.729 1.00 25.45 238 GLN A C 1
ATOM 1897 O O . GLN A 1 238 ? 20.736 -30.034 6.820 1.00 25.45 238 GLN A O 1
#